Protein AF-A0A3B3WTM2-F1 (afdb_monomer)

Sequence (312 aa):
MCEKLRKVNSWLGAVFGDQPVPPFEVNTRTVDILYQMAQSSEARCSDTALLIEDYKQKTSEYQADAAHFEDVLLQGVGLSGASLSKPTADYLSALVDNAMVLGVKDTSLTSFMPAINNLTGDLLEVEKSNRKLERELRALQKRLGSTLVLRGNLQEDIDKTTKSQAVESAKAEERLLNMDFVTAKAQELSIRQQRSEAQLVSRNMDKSITHQAIVQLSEEVGALQNEIIPLKKKLEPYMDLSPVRSFSSFSDFITFPTKGAITFPVSSFEKKKKNLLILKCAFFHSKPSEPISCTSEDRRSKKRTSVSRFQT

Secondary structure (DSSP, 8-state):
-HHHHHHHHHHHHHHHTTSPPPP----HHHHHHHHHHHHHHHHHHHHHHHHHHHHHHHHHHHHHHHHHHHHHHHHHH---GGGS-HHHHHHHHHHHHHHHHHT-SSS-HHHHHHHHHHHHHHHHHHHHHHHHHHHHHHHHHHHHHHHHHHHHHHHHHHHHHHHHHHHHHHHHHHHHHHHHHHHHHHHHHHHHHHHHHHHHHHTT--GGGSHHHHHHHHHHHHHHHHHHHHHHHHHGGGTTSPPPP-------------------------------------------------------------------

InterPro domains:
  IPR026243 HAUS augmin-like complex subunit 1 [PF25762] (7-243)
  IPR026243 HAUS augmin-like complex subunit 1 [PR02087] (11-26)
  IPR026243 HAUS augmin-like complex subunit 1 [PR02087] (26-41)
  IPR026243 HAUS augmin-like complex subunit 1 [PR02087] (47-69)
  IPR026243 HAUS augmin-like complex subunit 1 [PR02087] (92-112)
  IPR026243 HAUS augmin-like complex subunit 1 [PR02087] (171-188)
  IPR026243 HAUS augmin-like complex subunit 1 [PTHR31570] (2-243)

Foldseek 3Di:
DVVLQVLLVVLQCVVQPPHDRDDDDPDPVVSVVSSVVSVVVVVVVVVVVVVVVVVVVVVVVVVVVVVVVQVCCCVPVVDDLVPDDPVVNVVVVVLVVVCVVLVFPDSDPVRVVVSVVVVVVVVVVVVVVVVVVVVVVVVVVVVVVVVVVVVVVVVVVVVVVVVVVVVVVVVVVVVVVVVVVVVVVVVVVVVVVVVVVVVCVVVVPDPCPDPVNVVVVVVVVVVVVVVVVVVVVVCVVVVPDDDDDDDDDDDDDDDDDDDDDDDDDDDDDDDDDDDDDDDDDDDDDDDDDDDDDDDDDDDDDDDDDDDDDDDD

Structure (mmCIF, N/CA/C/O backbone):
data_AF-A0A3B3WTM2-F1
#
_entry.id   AF-A0A3B3WTM2-F1
#
loop_
_atom_site.group_PDB
_atom_site.id
_atom_site.type_symbol
_atom_site.label_atom_id
_atom_site.label_alt_id
_atom_site.label_comp_id
_atom_site.label_asym_id
_atom_site.label_entity_id
_atom_site.label_seq_id
_atom_site.pdbx_PDB_ins_code
_atom_site.Cartn_x
_atom_site.Cartn_y
_atom_site.Cartn_z
_atom_site.occupancy
_atom_site.B_iso_or_equiv
_atom_site.auth_seq_id
_atom_site.auth_comp_id
_atom_site.auth_asym_id
_atom_site.auth_atom_id
_atom_site.pdbx_PDB_model_num
ATOM 1 N N . MET A 1 1 ? -24.238 12.616 -47.383 1.00 60.84 1 MET A N 1
ATOM 2 C CA . MET A 1 1 ? -24.514 11.408 -46.568 1.00 60.84 1 MET A CA 1
ATOM 3 C C . MET A 1 1 ? -23.827 10.168 -47.139 1.00 60.84 1 MET A C 1
ATOM 5 O O . MET A 1 1 ? -23.078 9.532 -46.411 1.00 60.84 1 MET A O 1
ATOM 9 N N . CYS A 1 2 ? -23.989 9.876 -48.437 1.00 73.44 2 CYS A N 1
ATOM 10 C CA . CYS A 1 2 ? -23.410 8.691 -49.092 1.00 73.44 2 CYS A CA 1
ATOM 11 C C . CYS A 1 2 ? -21.882 8.569 -48.958 1.00 73.44 2 CYS A C 1
ATOM 13 O O . CYS A 1 2 ? -21.368 7.476 -48.755 1.00 73.44 2 CYS A O 1
ATOM 15 N N . GLU A 1 3 ? -21.149 9.682 -49.027 1.00 83.56 3 GLU A N 1
ATOM 16 C CA . GLU A 1 3 ? -19.686 9.664 -48.935 1.00 83.56 3 GLU A CA 1
ATOM 17 C C . GLU A 1 3 ? -19.159 9.340 -47.533 1.00 83.56 3 GLU A C 1
ATOM 19 O O . GLU A 1 3 ? -18.262 8.507 -47.393 1.00 83.56 3 GLU A O 1
ATOM 24 N N . LYS A 1 4 ? -19.764 9.931 -46.494 1.00 88.38 4 LYS A N 1
ATOM 25 C CA . LYS A 1 4 ? -19.419 9.628 -45.099 1.00 88.38 4 LYS A CA 1
ATOM 26 C C . LYS A 1 4 ? -19.699 8.163 -44.773 1.00 88.38 4 LYS A C 1
ATOM 28 O O . LYS A 1 4 ? -18.839 7.491 -44.220 1.00 88.38 4 LYS A O 1
ATOM 33 N N . LEU A 1 5 ? -20.863 7.656 -45.185 1.00 88.31 5 LEU A N 1
ATOM 34 C CA . LEU A 1 5 ? -21.250 6.261 -44.970 1.00 88.31 5 LEU A CA 1
ATOM 35 C C . LEU A 1 5 ? -20.306 5.278 -45.683 1.00 88.31 5 LEU A C 1
ATOM 37 O O . LEU A 1 5 ? -19.922 4.269 -45.103 1.00 88.31 5 LEU A O 1
ATOM 41 N N . ARG A 1 6 ? -19.866 5.596 -46.908 1.00 90.31 6 ARG A N 1
ATOM 42 C CA . ARG A 1 6 ? -18.876 4.792 -47.643 1.00 90.31 6 ARG A CA 1
ATOM 43 C C . ARG A 1 6 ? -17.540 4.714 -46.899 1.00 90.31 6 ARG A C 1
ATOM 45 O O . ARG A 1 6 ? -16.990 3.626 -46.755 1.00 90.31 6 ARG A O 1
ATOM 52 N N . LYS A 1 7 ? -17.036 5.856 -46.412 1.00 90.75 7 LYS A N 1
ATOM 53 C CA . LYS A 1 7 ? -15.786 5.917 -45.638 1.00 90.75 7 LYS A CA 1
ATOM 54 C C . LYS A 1 7 ? -15.909 5.153 -44.315 1.00 90.75 7 LYS A C 1
ATOM 56 O O . LYS A 1 7 ? -15.001 4.407 -43.972 1.00 90.75 7 LYS A O 1
ATOM 61 N N . VAL A 1 8 ? -17.052 5.260 -43.632 1.00 92.56 8 VAL A N 1
ATOM 62 C CA . VAL A 1 8 ? -17.357 4.485 -42.417 1.00 92.56 8 VAL A CA 1
ATOM 63 C C . VAL A 1 8 ? -17.367 2.983 -42.694 1.00 92.56 8 VAL A C 1
ATOM 65 O O . VAL A 1 8 ? -16.692 2.252 -41.985 1.00 92.56 8 VAL A O 1
ATOM 68 N N . ASN A 1 9 ? -18.054 2.512 -43.737 1.00 90.25 9 ASN A N 1
ATOM 69 C CA . ASN A 1 9 ? -18.109 1.080 -44.053 1.00 90.25 9 ASN A CA 1
ATOM 70 C C . ASN A 1 9 ? -16.736 0.510 -44.436 1.00 90.25 9 ASN A C 1
ATOM 72 O O . ASN A 1 9 ? -16.399 -0.594 -44.019 1.00 90.25 9 ASN A O 1
ATOM 76 N N . SER A 1 10 ? -15.926 1.271 -45.180 1.00 91.44 10 SER A N 1
ATOM 77 C CA . SER A 1 10 ? -14.548 0.876 -45.498 1.00 91.44 10 SER A CA 1
ATOM 78 C C . SER A 1 10 ? -13.669 0.811 -44.248 1.00 91.44 10 SER A C 1
ATOM 80 O O . SER A 1 10 ? -12.891 -0.127 -44.102 1.00 91.44 10 SER A O 1
ATOM 82 N N . TRP A 1 11 ? -13.788 1.792 -43.348 1.00 93.56 11 TRP A N 1
ATOM 83 C CA . TRP A 1 11 ? -13.051 1.809 -42.085 1.00 93.56 11 TRP A CA 1
ATOM 84 C C . TRP A 1 11 ? -13.483 0.666 -41.162 1.00 93.56 11 TRP A C 1
ATOM 86 O O . TRP A 1 11 ? -12.627 -0.034 -40.638 1.00 93.56 11 TRP A O 1
ATOM 96 N N . LEU A 1 12 ? -14.788 0.412 -41.021 1.00 92.19 12 LEU A N 1
ATOM 97 C CA . LEU A 1 12 ? -15.301 -0.724 -40.253 1.00 92.19 12 LEU A CA 1
ATOM 98 C C . LEU A 1 12 ? -14.791 -2.050 -40.835 1.00 92.19 12 LEU A C 1
ATOM 100 O O . LEU 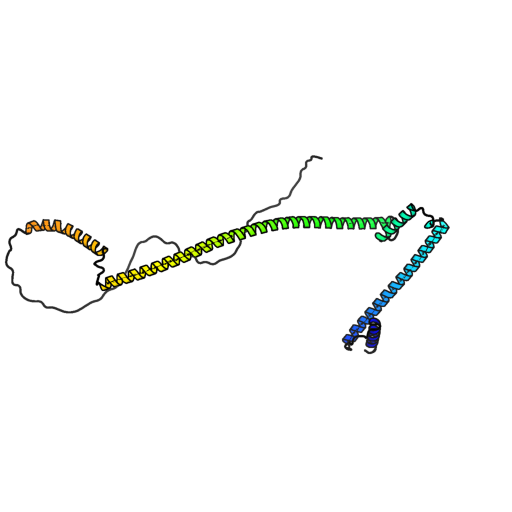A 1 12 ? -14.304 -2.882 -40.082 1.00 92.19 12 LEU A O 1
ATOM 104 N N . GLY A 1 13 ? -14.804 -2.221 -42.160 1.00 91.50 13 GLY A N 1
ATOM 105 C CA . GLY A 1 13 ? -14.213 -3.400 -42.802 1.00 91.50 13 GLY A CA 1
ATOM 106 C C . GLY A 1 13 ? -12.728 -3.580 -42.467 1.00 91.50 13 GLY A C 1
ATOM 107 O O . GLY A 1 13 ? -12.307 -4.676 -42.122 1.00 91.50 13 GLY A O 1
ATOM 108 N N . ALA A 1 14 ? -11.942 -2.499 -42.480 1.00 90.00 14 ALA A N 1
ATOM 109 C CA . ALA A 1 14 ? -10.530 -2.551 -42.099 1.00 90.00 14 ALA A CA 1
ATOM 110 C C . ALA A 1 14 ? -10.315 -2.857 -40.602 1.00 90.00 14 ALA A C 1
ATOM 112 O O . ALA A 1 14 ? -9.376 -3.568 -40.257 1.00 90.00 14 ALA A O 1
ATOM 113 N N . VAL A 1 15 ? -11.175 -2.342 -39.715 1.00 89.69 15 VAL A N 1
ATOM 114 C CA . VAL A 1 15 ? -11.094 -2.567 -38.259 1.00 89.69 15 VAL A CA 1
ATOM 115 C C . VAL A 1 15 ? -11.482 -3.996 -37.879 1.00 89.69 15 VAL A C 1
ATOM 117 O O . VAL A 1 15 ? -10.851 -4.582 -37.003 1.00 89.69 15 VAL A O 1
ATOM 120 N N . PHE A 1 16 ? -12.512 -4.556 -38.518 1.00 90.00 16 PHE A N 1
ATOM 121 C CA . PHE A 1 16 ? -12.990 -5.914 -38.238 1.00 90.00 16 PHE A CA 1
ATOM 122 C C . PHE A 1 16 ? -12.244 -6.997 -39.037 1.00 90.00 16 PHE A C 1
ATOM 124 O O . PHE A 1 16 ? -12.296 -8.168 -38.658 1.00 90.00 16 PHE A O 1
ATOM 131 N N . GLY A 1 17 ? -11.510 -6.625 -40.092 1.00 87.50 17 GLY A N 1
ATOM 132 C CA . GLY A 1 17 ? -10.723 -7.551 -40.905 1.00 87.50 17 GLY A CA 1
ATOM 133 C C . GLY A 1 17 ? -11.601 -8.647 -41.510 1.00 87.50 17 GLY A C 1
ATOM 134 O O . GLY A 1 17 ? -12.529 -8.358 -42.263 1.00 87.50 17 GLY A O 1
ATOM 135 N N . ASP A 1 18 ? -11.329 -9.900 -41.142 1.00 89.50 18 ASP A N 1
ATOM 136 C CA . ASP A 1 18 ? -12.083 -11.072 -41.609 1.00 89.50 18 ASP A CA 1
ATOM 137 C C . ASP A 1 18 ? -13.404 -11.304 -40.849 1.00 89.50 18 ASP A C 1
ATOM 139 O O . ASP A 1 18 ? -14.193 -12.178 -41.216 1.00 89.50 18 ASP A O 1
ATOM 143 N N . GLN A 1 19 ? -13.666 -10.555 -39.771 1.00 90.38 19 GLN A N 1
ATOM 144 C CA . GLN A 1 19 ? -14.906 -10.679 -39.006 1.00 90.38 19 GLN A CA 1
ATOM 145 C C . GLN A 1 19 ? -16.040 -9.861 -39.639 1.00 90.38 19 GLN A C 1
ATOM 147 O O . GLN A 1 19 ? -15.820 -8.744 -40.114 1.00 90.38 19 GLN A O 1
ATOM 152 N N . PRO A 1 20 ? -17.288 -10.366 -39.613 1.00 88.56 20 PRO A N 1
ATOM 153 C CA . PRO A 1 20 ? -18.423 -9.600 -40.104 1.00 88.56 20 PRO A CA 1
ATOM 154 C C . PRO A 1 20 ? -18.665 -8.370 -39.220 1.00 88.56 20 PRO A C 1
ATOM 156 O O . PRO A 1 20 ? -18.739 -8.471 -37.995 1.00 88.56 20 PRO A O 1
ATOM 159 N N . VAL A 1 21 ? -18.841 -7.207 -39.854 1.00 88.88 21 VAL A N 1
ATOM 160 C CA . VAL A 1 21 ? -19.177 -5.954 -39.163 1.00 88.88 21 VAL A CA 1
ATOM 161 C C . VAL A 1 21 ? -20.549 -6.098 -38.485 1.00 88.88 21 VAL A C 1
ATOM 163 O O . VAL A 1 21 ? -21.526 -6.418 -39.171 1.00 88.88 21 VAL A O 1
ATOM 166 N N . PRO A 1 22 ? -20.666 -5.849 -37.166 1.00 89.81 22 PRO A N 1
ATOM 167 C CA . PRO A 1 22 ? -21.946 -5.914 -36.470 1.00 89.81 22 PRO A CA 1
ATOM 168 C C . PRO A 1 22 ? -22.986 -4.957 -37.074 1.00 89.81 22 PRO A C 1
ATOM 170 O O . PRO A 1 22 ? -22.637 -3.836 -37.460 1.00 89.81 22 PRO A O 1
ATOM 173 N N . PRO A 1 23 ? -24.272 -5.352 -37.133 1.00 86.69 23 PRO A N 1
ATOM 174 C CA . PRO A 1 23 ? -25.318 -4.477 -37.641 1.00 86.69 23 PRO A CA 1
ATOM 175 C C . PRO A 1 23 ? -25.460 -3.244 -36.741 1.00 86.69 23 PRO A C 1
ATOM 177 O O . PRO A 1 23 ? -25.507 -3.357 -35.516 1.00 86.69 23 PRO A O 1
ATOM 180 N N . PHE A 1 24 ? -25.554 -2.064 -37.350 1.00 88.06 24 PHE A N 1
ATOM 181 C CA . PHE A 1 24 ? -25.730 -0.795 -36.647 1.00 88.06 24 PHE A CA 1
ATOM 182 C C . PHE A 1 24 ? -26.828 0.047 -37.300 1.00 88.06 24 PHE A C 1
ATOM 184 O O . PHE A 1 24 ? -27.136 -0.097 -38.484 1.00 88.06 24 PHE A O 1
ATOM 191 N N . GLU A 1 25 ? -27.428 0.946 -36.522 1.00 90.81 25 GLU A N 1
ATOM 192 C CA . GLU A 1 25 ? -28.468 1.848 -37.013 1.00 90.81 25 GLU A CA 1
ATOM 193 C C . GLU A 1 25 ? -27.864 2.940 -37.911 1.00 90.81 25 GLU A C 1
ATOM 195 O O . GLU A 1 25 ? -27.085 3.785 -37.459 1.00 90.81 25 GLU A O 1
ATOM 200 N N . VAL A 1 26 ? -28.251 2.960 -39.190 1.00 88.06 26 VAL A N 1
ATOM 201 C CA . VAL A 1 26 ? -27.790 3.959 -40.166 1.00 88.06 26 VAL A CA 1
ATOM 202 C C . VAL A 1 26 ? -28.628 5.236 -40.048 1.00 88.06 26 VAL A C 1
ATOM 204 O O . VAL A 1 26 ? -29.503 5.519 -40.863 1.00 88.06 26 VAL A O 1
ATOM 207 N N . ASN A 1 27 ? -28.346 6.017 -39.008 1.00 91.94 27 ASN A N 1
ATOM 208 C CA . ASN A 1 27 ? -28.930 7.338 -38.766 1.00 91.94 27 ASN A CA 1
ATOM 209 C C . ASN A 1 27 ? -27.867 8.435 -38.973 1.00 91.94 27 ASN A C 1
ATOM 211 O O . ASN A 1 27 ? -26.679 8.188 -38.767 1.00 91.94 27 ASN A O 1
ATOM 215 N N . THR A 1 28 ? -28.264 9.656 -39.347 1.00 90.00 28 THR A N 1
ATOM 216 C CA . THR A 1 28 ? -27.369 10.811 -39.561 1.00 90.00 28 THR A CA 1
ATOM 217 C C . THR A 1 28 ? -26.398 11.001 -38.397 1.00 90.00 28 THR A C 1
ATOM 219 O O . THR A 1 28 ? -25.193 11.107 -38.608 1.00 90.00 28 THR A O 1
ATOM 222 N N . ARG A 1 29 ? -26.912 10.947 -37.160 1.00 91.25 29 ARG A N 1
ATOM 223 C CA . ARG A 1 29 ? -26.104 11.075 -35.940 1.00 91.25 29 ARG A CA 1
ATOM 224 C C . ARG A 1 29 ? -25.076 9.947 -35.811 1.00 91.25 29 ARG A C 1
ATOM 226 O O . ARG A 1 29 ? -23.918 10.217 -35.510 1.00 91.25 29 ARG A O 1
ATOM 233 N N . THR A 1 30 ? -25.486 8.702 -36.045 1.00 91.19 30 THR A N 1
ATOM 234 C CA . THR A 1 30 ? -24.614 7.522 -35.931 1.00 91.19 30 THR A CA 1
ATOM 235 C C . THR A 1 30 ? -23.510 7.545 -36.984 1.00 91.19 30 THR A C 1
ATOM 237 O O . THR A 1 30 ? -22.344 7.338 -36.661 1.00 91.19 30 THR A O 1
ATOM 240 N N . VAL A 1 31 ? -23.855 7.867 -38.234 1.00 92.81 31 VAL A N 1
ATOM 241 C CA . VAL A 1 31 ? -22.891 7.960 -39.339 1.00 92.81 31 VAL A CA 1
ATOM 242 C C . VAL A 1 31 ? -21.895 9.093 -39.108 1.00 92.81 31 VAL A C 1
ATOM 244 O O . VAL A 1 31 ? -20.713 8.906 -39.373 1.00 92.81 31 VAL A O 1
ATOM 247 N N . ASP A 1 32 ? -22.329 10.243 -38.585 1.00 93.50 32 ASP A N 1
ATOM 248 C CA . ASP A 1 32 ? -21.419 11.348 -38.275 1.00 93.50 32 ASP A CA 1
ATOM 249 C C . ASP A 1 32 ? -20.444 10.997 -37.140 1.00 93.50 32 ASP A C 1
ATOM 251 O O . ASP A 1 32 ? -19.254 11.284 -37.265 1.00 93.50 32 ASP A O 1
ATOM 255 N N . ILE A 1 33 ? -20.906 10.323 -36.080 1.00 93.25 33 ILE A N 1
ATOM 256 C CA . ILE A 1 33 ? -20.037 9.857 -34.984 1.00 93.25 33 ILE A CA 1
ATOM 257 C C . ILE A 1 33 ? -19.010 8.845 -35.505 1.00 93.25 33 ILE A C 1
ATOM 259 O O . ILE A 1 33 ? -17.811 9.024 -35.295 1.00 93.25 33 ILE A O 1
ATOM 263 N N . LEU A 1 34 ? -19.456 7.817 -36.233 1.00 93.19 34 LEU A N 1
ATOM 264 C CA . LEU A 1 34 ? -18.562 6.803 -36.798 1.00 93.19 34 LEU A CA 1
ATOM 265 C C . LEU A 1 34 ? -17.581 7.403 -37.808 1.00 93.19 34 LEU A C 1
ATOM 267 O O . LEU A 1 34 ? -16.432 6.982 -37.878 1.00 93.19 34 LEU A O 1
ATOM 271 N N . TYR A 1 35 ? -18.000 8.412 -38.569 1.00 93.81 35 TYR A N 1
ATOM 272 C CA . TYR A 1 35 ? -17.132 9.112 -39.508 1.00 93.81 35 TYR A CA 1
ATOM 273 C C . TYR A 1 35 ? -16.030 9.902 -38.791 1.00 93.81 35 TYR A C 1
ATOM 275 O O . TYR A 1 35 ? -14.876 9.850 -39.211 1.00 93.81 35 TYR A O 1
ATOM 283 N N . GLN A 1 36 ? -16.352 10.582 -37.685 1.00 94.50 36 GLN A N 1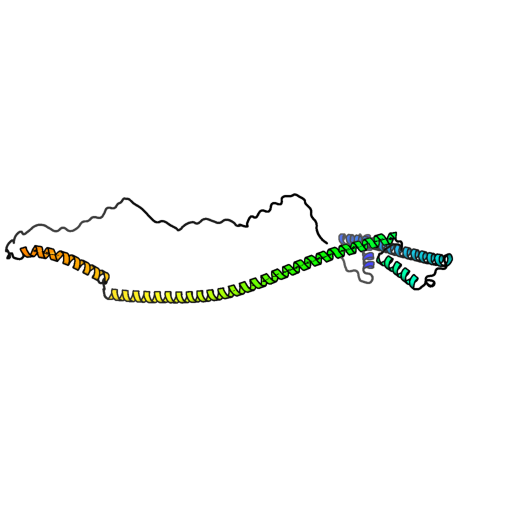
ATOM 284 C CA . GLN A 1 36 ? -15.345 11.242 -36.844 1.00 94.50 36 GLN A CA 1
ATOM 285 C C . GLN A 1 36 ? -14.380 10.231 -36.212 1.00 94.50 36 GLN A C 1
ATOM 287 O O . GLN A 1 36 ? -13.173 10.472 -36.172 1.00 94.50 36 GLN A O 1
ATOM 292 N N . MET A 1 37 ? -14.886 9.075 -35.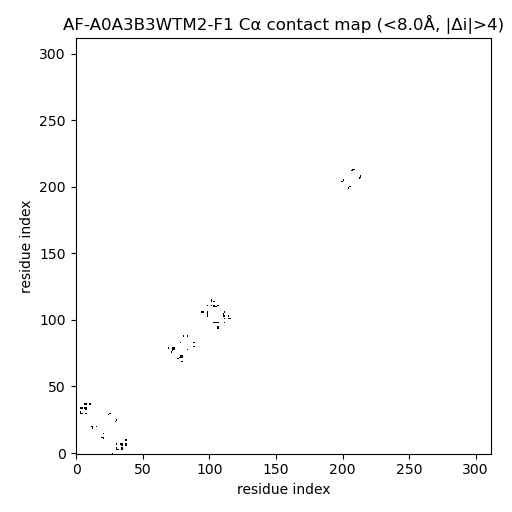772 1.00 92.94 37 MET A N 1
ATOM 293 C CA . MET A 1 37 ? -14.046 7.987 -35.264 1.00 92.94 37 MET A CA 1
ATOM 294 C C . MET A 1 37 ? -13.122 7.429 -36.349 1.00 92.94 37 MET A C 1
ATOM 296 O O . MET A 1 37 ? -11.937 7.247 -36.087 1.00 92.94 37 MET A O 1
ATOM 300 N N . ALA A 1 38 ? -13.628 7.233 -37.569 1.00 93.75 38 ALA A N 1
ATOM 301 C CA . ALA A 1 38 ? -12.839 6.783 -38.709 1.00 93.75 38 ALA A CA 1
ATOM 302 C C . ALA A 1 38 ? -11.712 7.767 -39.047 1.00 93.75 38 ALA A C 1
ATOM 304 O O . ALA A 1 38 ? -10.564 7.355 -39.174 1.00 93.75 38 ALA A O 1
ATOM 305 N N . GLN A 1 39 ? -12.012 9.069 -39.119 1.00 93.25 39 GLN A N 1
ATOM 306 C CA . GLN A 1 39 ? -10.996 10.104 -39.344 1.00 93.25 39 GLN A CA 1
ATOM 307 C C . GLN A 1 39 ? -9.949 10.145 -38.227 1.00 93.25 39 GLN A C 1
ATOM 309 O O . GLN A 1 39 ? -8.754 10.193 -38.500 1.00 93.25 39 GLN A O 1
ATOM 314 N N . SER A 1 40 ? -10.394 10.090 -36.970 1.00 92.38 40 SER A N 1
ATOM 315 C CA . SER A 1 40 ? -9.497 10.099 -35.810 1.00 92.38 40 SER A CA 1
ATOM 316 C C . SER A 1 40 ? -8.611 8.851 -35.774 1.00 92.38 40 SER A C 1
ATOM 318 O O . SER A 1 40 ? -7.438 8.929 -35.423 1.00 92.38 40 SER A O 1
ATOM 320 N N . SER A 1 41 ? -9.164 7.694 -36.143 1.00 92.81 41 SER A N 1
ATOM 321 C CA . SER A 1 41 ? -8.433 6.432 -36.249 1.00 92.81 41 SER A CA 1
ATOM 322 C C . SER A 1 41 ? -7.394 6.491 -37.361 1.00 92.81 41 SER A C 1
ATOM 324 O O . SER A 1 41 ? -6.250 6.130 -37.127 1.00 92.81 41 SER A O 1
ATOM 326 N N . GLU A 1 42 ? -7.774 6.954 -38.550 1.00 92.12 42 GLU A N 1
ATOM 327 C CA . GLU A 1 42 ? -6.883 7.073 -39.706 1.00 92.12 42 GLU A CA 1
ATOM 328 C C . GLU A 1 42 ? -5.716 8.024 -39.419 1.00 92.12 42 GLU A C 1
ATOM 330 O O . GLU A 1 42 ? -4.568 7.653 -39.646 1.00 92.12 42 GLU A O 1
ATOM 335 N N . ALA A 1 43 ? -5.993 9.196 -38.835 1.00 92.88 43 ALA A N 1
ATOM 336 C CA . ALA A 1 43 ? -4.960 10.144 -38.422 1.00 92.88 43 ALA A CA 1
ATOM 337 C C . ALA A 1 43 ? -3.983 9.511 -37.417 1.00 92.88 43 ALA A C 1
ATOM 339 O O . ALA A 1 43 ? -2.778 9.503 -37.646 1.00 92.88 43 ALA A O 1
ATOM 340 N N . ARG A 1 44 ? -4.498 8.868 -36.359 1.00 91.62 44 ARG A N 1
ATOM 341 C CA . ARG A 1 44 ? -3.661 8.176 -35.363 1.00 91.62 44 ARG A CA 1
ATOM 342 C C . ARG A 1 44 ? -2.833 7.041 -35.964 1.00 91.62 44 ARG A C 1
ATOM 344 O O . ARG A 1 44 ? -1.682 6.851 -35.574 1.00 91.62 44 ARG A O 1
ATOM 351 N N . CYS A 1 45 ? -3.415 6.262 -36.874 1.00 91.44 45 CYS A N 1
ATOM 352 C CA . CYS A 1 45 ? -2.716 5.180 -37.561 1.00 91.44 45 CYS A CA 1
ATOM 353 C C . CYS A 1 45 ? -1.608 5.727 -38.467 1.00 91.44 45 CYS A C 1
ATOM 355 O O . CYS A 1 45 ? -0.513 5.172 -38.463 1.00 91.44 45 CYS A O 1
ATOM 357 N N . SER A 1 46 ? -1.864 6.826 -39.180 1.00 93.69 46 SER A N 1
ATOM 358 C CA . SER A 1 46 ? -0.861 7.522 -39.990 1.00 93.69 46 SER A CA 1
ATOM 359 C C . SER A 1 46 ? 0.292 8.047 -39.132 1.00 93.69 46 SER A C 1
ATOM 361 O O . SER A 1 46 ? 1.447 7.782 -39.449 1.00 93.69 46 SER A O 1
ATOM 363 N N . ASP A 1 47 ? 0.000 8.721 -38.016 1.00 94.62 47 ASP A N 1
ATOM 364 C CA . ASP A 1 47 ? 1.026 9.240 -37.099 1.00 94.62 47 ASP A CA 1
ATOM 365 C C . ASP A 1 47 ? 1.883 8.109 -36.515 1.00 94.62 47 ASP A C 1
ATOM 367 O O . ASP A 1 47 ? 3.108 8.206 -36.449 1.00 94.62 47 ASP A O 1
ATOM 371 N N . THR A 1 48 ? 1.245 6.996 -36.139 1.00 94.38 48 THR A N 1
ATOM 372 C CA . THR A 1 48 ? 1.950 5.806 -35.642 1.00 94.38 48 THR A CA 1
ATOM 373 C C . THR A 1 48 ? 2.834 5.194 -36.730 1.00 94.38 48 THR A C 1
ATOM 375 O O . THR A 1 48 ? 3.964 4.804 -36.449 1.00 94.38 48 THR A O 1
ATOM 378 N N . ALA A 1 49 ? 2.351 5.123 -37.974 1.00 95.38 49 ALA A N 1
ATOM 379 C CA . ALA A 1 49 ? 3.123 4.608 -39.101 1.00 95.38 49 ALA A CA 1
ATOM 380 C C . ALA A 1 49 ? 4.345 5.487 -39.411 1.00 95.38 49 ALA A C 1
ATOM 382 O O . ALA A 1 49 ? 5.434 4.955 -39.611 1.00 95.38 49 ALA A O 1
ATOM 383 N N . LEU A 1 50 ? 4.187 6.815 -39.382 1.00 96.50 50 LEU A N 1
ATOM 384 C CA . LEU A 1 50 ? 5.295 7.759 -39.542 1.00 96.50 50 LEU A CA 1
ATOM 385 C C . LEU A 1 50 ? 6.332 7.608 -38.428 1.00 96.50 50 LEU A C 1
ATOM 387 O O . LEU A 1 50 ? 7.523 7.568 -38.714 1.00 96.50 50 LEU A O 1
ATOM 391 N N . LEU A 1 51 ? 5.892 7.462 -37.176 1.00 96.69 51 LEU A N 1
ATOM 392 C CA . LEU A 1 51 ? 6.792 7.234 -36.047 1.00 96.69 51 LEU A CA 1
ATOM 393 C C . LEU A 1 51 ? 7.576 5.921 -36.197 1.00 96.69 51 LEU A C 1
ATOM 395 O O . LEU A 1 51 ? 8.770 5.877 -35.917 1.00 96.69 51 LEU A O 1
ATOM 399 N N . ILE A 1 52 ? 6.923 4.849 -36.657 1.00 96.56 52 ILE A N 1
ATOM 400 C CA . ILE A 1 52 ? 7.592 3.570 -36.936 1.00 96.56 52 ILE A CA 1
ATOM 401 C C . ILE A 1 52 ? 8.662 3.746 -38.016 1.00 96.56 52 ILE A C 1
ATOM 403 O O . ILE A 1 52 ? 9.756 3.201 -37.874 1.00 96.56 52 ILE A O 1
ATOM 407 N N . GLU A 1 53 ? 8.355 4.480 -39.085 1.00 97.31 53 GLU A N 1
ATOM 408 C CA . GLU A 1 53 ? 9.307 4.703 -40.171 1.00 97.31 53 GLU A CA 1
ATOM 409 C C . GLU A 1 53 ? 10.493 5.569 -39.727 1.00 97.31 53 GLU A C 1
ATOM 411 O O . GLU A 1 53 ? 11.635 5.214 -40.011 1.00 97.31 53 GLU A O 1
ATOM 416 N N . ASP A 1 54 ? 10.250 6.611 -38.928 1.00 97.50 54 ASP A N 1
ATOM 417 C CA . ASP A 1 54 ? 11.302 7.418 -38.297 1.00 97.50 54 ASP A CA 1
ATOM 418 C C . ASP A 1 54 ? 12.237 6.555 -37.432 1.00 97.50 54 ASP A C 1
ATOM 420 O O . ASP A 1 54 ? 13.459 6.594 -37.582 1.00 97.50 54 ASP A O 1
ATOM 424 N N . TYR A 1 55 ? 11.684 5.680 -36.583 1.00 95.75 55 TYR A N 1
ATOM 425 C CA . TYR A 1 55 ? 12.496 4.772 -35.768 1.00 95.75 55 TYR A CA 1
ATOM 426 C C . TYR A 1 55 ? 13.299 3.770 -36.600 1.00 95.75 55 TYR A C 1
ATOM 428 O O . TYR A 1 55 ? 14.439 3.460 -36.242 1.00 95.75 55 TYR A O 1
ATOM 436 N N . LYS A 1 56 ? 12.736 3.250 -37.696 1.00 97.19 56 LYS A N 1
ATOM 437 C CA . LYS A 1 56 ? 13.470 2.368 -38.614 1.00 97.19 56 LYS A CA 1
ATOM 438 C C . LYS A 1 56 ? 14.621 3.106 -39.283 1.00 97.19 56 LYS A C 1
ATOM 440 O O . LYS A 1 56 ? 15.738 2.590 -39.272 1.00 97.19 56 LYS A O 1
ATOM 445 N N . GLN A 1 57 ? 14.366 4.307 -39.803 1.00 97.44 57 GLN A N 1
ATOM 446 C CA . GLN A 1 57 ? 15.394 5.145 -40.410 1.00 97.44 57 GLN A CA 1
ATOM 447 C C . GLN A 1 57 ? 16.511 5.423 -39.401 1.00 97.44 57 GLN A C 1
ATOM 449 O O . GLN A 1 57 ? 17.666 5.093 -39.659 1.00 97.44 57 GLN A O 1
ATOM 454 N N . LYS A 1 58 ? 16.167 5.902 -38.205 1.00 96.38 58 LYS A N 1
ATOM 455 C CA . LYS A 1 58 ? 17.126 6.193 -37.135 1.00 96.38 58 LYS A CA 1
ATOM 456 C C . LYS A 1 58 ? 17.936 4.968 -36.702 1.00 96.38 58 LYS A C 1
ATOM 458 O O . LYS A 1 58 ? 19.124 5.073 -36.417 1.00 96.38 58 LYS A O 1
ATOM 463 N N . THR A 1 59 ? 17.311 3.790 -36.676 1.00 95.62 59 THR A N 1
ATOM 464 C CA . THR A 1 59 ? 18.013 2.526 -36.400 1.00 95.62 59 THR A CA 1
ATOM 465 C C . THR A 1 59 ? 19.035 2.221 -37.492 1.00 95.62 59 THR A C 1
ATOM 467 O O . THR A 1 59 ? 20.162 1.850 -37.174 1.00 95.62 59 THR A O 1
ATOM 470 N N . SER A 1 60 ? 18.669 2.405 -38.764 1.00 96.38 60 SER A N 1
ATOM 471 C CA . SER A 1 60 ? 19.589 2.195 -39.887 1.00 96.38 60 SER A CA 1
ATOM 472 C C . SER A 1 60 ? 20.750 3.194 -39.890 1.00 96.38 60 SER A C 1
ATOM 474 O O . SER A 1 60 ? 21.889 2.796 -40.119 1.00 96.38 60 SER A O 1
ATOM 476 N N . GLU A 1 61 ? 20.488 4.460 -39.550 1.00 96.38 61 GLU A N 1
ATOM 477 C CA . GLU A 1 61 ? 21.510 5.502 -39.411 1.00 96.38 61 GLU A CA 1
ATOM 478 C C . GLU A 1 61 ? 22.496 5.151 -38.293 1.00 96.38 61 GLU A C 1
ATOM 480 O O . GLU A 1 61 ? 23.700 5.117 -38.528 1.00 96.38 61 GLU A O 1
ATOM 485 N N . TYR A 1 62 ? 22.008 4.770 -37.108 1.00 93.94 62 TYR A N 1
ATOM 486 C CA . TYR A 1 62 ? 22.889 4.364 -36.009 1.00 93.94 62 TYR A CA 1
ATOM 487 C C . TYR A 1 62 ? 23.684 3.091 -36.294 1.00 93.94 62 TYR A C 1
ATOM 489 O O . TYR A 1 62 ? 24.816 2.969 -35.833 1.00 93.94 62 TYR A O 1
ATOM 497 N N . GLN A 1 63 ? 23.126 2.141 -37.046 1.00 94.62 63 GLN A N 1
ATOM 498 C CA . GLN A 1 63 ? 23.871 0.959 -37.483 1.00 94.62 63 GLN A CA 1
ATOM 499 C C . GLN A 1 63 ? 24.990 1.328 -38.463 1.00 94.62 63 GLN A C 1
ATOM 501 O O . GLN A 1 63 ? 26.097 0.804 -38.343 1.00 94.62 63 GLN A O 1
ATOM 506 N N . ALA A 1 64 ? 24.722 2.240 -39.402 1.00 95.12 64 ALA A N 1
ATOM 507 C CA . ALA A 1 64 ? 25.728 2.738 -40.335 1.00 95.12 64 ALA A CA 1
ATOM 508 C C . ALA A 1 64 ? 26.835 3.522 -39.612 1.00 95.12 64 ALA A C 1
ATOM 510 O O . ALA A 1 64 ? 28.014 3.279 -39.867 1.00 95.12 64 ALA A O 1
ATOM 511 N N . ASP A 1 65 ? 26.470 4.389 -38.664 1.00 93.81 65 ASP A N 1
ATOM 512 C CA . ASP A 1 65 ? 27.421 5.115 -37.818 1.00 93.81 65 ASP A CA 1
ATOM 513 C C . ASP A 1 65 ? 28.277 4.153 -36.983 1.00 93.81 65 ASP A C 1
ATOM 515 O O . ASP A 1 65 ? 29.495 4.307 -36.915 1.00 93.81 65 ASP A O 1
ATOM 519 N N . ALA A 1 66 ? 27.670 3.127 -36.377 1.00 90.12 66 ALA A N 1
ATOM 520 C CA . ALA A 1 66 ? 28.398 2.120 -35.606 1.00 90.12 66 ALA A CA 1
ATOM 521 C C . ALA A 1 66 ? 29.427 1.372 -36.468 1.00 90.12 66 ALA A C 1
ATOM 523 O O . ALA A 1 66 ? 30.582 1.245 -36.062 1.00 90.12 66 ALA A O 1
ATOM 524 N N . ALA A 1 67 ? 29.034 0.940 -37.671 1.00 92.25 67 ALA A N 1
ATOM 525 C CA . ALA A 1 67 ? 29.941 0.299 -38.621 1.00 92.25 67 ALA A CA 1
ATOM 526 C C . ALA A 1 67 ? 31.061 1.250 -39.078 1.00 92.25 67 ALA A C 1
ATOM 528 O O . ALA A 1 67 ? 32.217 0.843 -39.190 1.00 92.25 67 ALA A O 1
ATOM 529 N N . HIS A 1 68 ? 30.741 2.529 -39.297 1.00 93.00 68 HIS A N 1
ATOM 530 C CA . HIS A 1 68 ? 31.731 3.550 -39.628 1.00 93.00 68 HIS A CA 1
ATOM 531 C C . HIS A 1 68 ? 32.757 3.737 -38.503 1.00 93.00 68 HIS A C 1
ATOM 533 O O . HIS A 1 68 ? 33.959 3.750 -38.765 1.00 93.00 68 HIS A O 1
ATOM 539 N N . PHE A 1 69 ? 32.314 3.842 -37.247 1.00 89.00 69 PHE A N 1
ATOM 540 C CA . PHE A 1 69 ? 33.225 3.967 -36.109 1.00 89.00 69 PHE A CA 1
ATOM 541 C C . PHE A 1 69 ? 34.086 2.719 -35.907 1.00 89.00 69 PHE A C 1
ATOM 543 O O . PHE A 1 69 ? 35.266 2.854 -35.584 1.00 89.00 69 PHE A O 1
ATOM 550 N N . GLU A 1 70 ? 33.533 1.523 -36.115 1.00 88.50 70 GLU A N 1
ATOM 551 C CA . GLU A 1 70 ? 34.296 0.273 -36.059 1.00 88.50 70 GLU A CA 1
ATOM 552 C C . GLU A 1 70 ? 35.426 0.259 -37.099 1.00 88.50 70 GLU A C 1
ATOM 554 O O . GLU A 1 70 ? 36.576 -0.019 -36.752 1.00 88.50 70 GLU A O 1
ATOM 559 N N . ASP A 1 71 ? 35.129 0.642 -38.345 1.00 90.31 71 ASP A N 1
ATOM 560 C CA . ASP A 1 71 ? 36.125 0.738 -39.416 1.00 90.31 71 ASP A CA 1
ATOM 561 C C . ASP A 1 71 ? 37.206 1.785 -39.103 1.00 90.31 71 ASP A C 1
ATOM 563 O O . ASP A 1 71 ? 38.401 1.505 -39.206 1.00 90.31 71 ASP A O 1
ATOM 567 N N . VAL A 1 72 ? 36.813 2.970 -38.625 1.00 91.31 72 VAL A N 1
ATOM 568 C CA . VAL A 1 72 ? 37.754 4.037 -38.243 1.00 91.31 72 VAL A CA 1
ATOM 569 C C . VAL A 1 72 ? 38.675 3.601 -37.099 1.00 91.31 72 VAL A C 1
ATOM 571 O O . VAL A 1 72 ? 39.877 3.877 -37.140 1.00 91.31 72 VAL A O 1
ATOM 574 N N . LEU A 1 73 ? 38.153 2.913 -36.079 1.00 88.06 73 LEU A N 1
ATOM 575 C CA . LEU A 1 73 ? 38.959 2.407 -34.961 1.00 88.06 73 LEU A CA 1
ATOM 576 C C . LEU A 1 73 ? 39.946 1.328 -35.414 1.00 88.06 73 LEU A C 1
ATOM 578 O O . LEU A 1 73 ? 41.109 1.336 -34.987 1.00 88.06 73 LEU A O 1
ATOM 582 N N . LEU A 1 74 ? 39.501 0.439 -36.303 1.00 88.19 74 LEU A N 1
ATOM 583 C CA . LEU A 1 74 ? 40.328 -0.625 -36.852 1.00 88.19 74 LEU A CA 1
ATOM 584 C C . LEU A 1 74 ? 41.438 -0.067 -37.752 1.00 88.19 74 LEU A C 1
ATOM 586 O O . LEU A 1 74 ? 42.600 -0.424 -37.573 1.00 88.19 74 LEU A O 1
ATOM 590 N N . GLN A 1 75 ? 41.110 0.831 -38.683 1.00 88.19 75 GLN A N 1
ATOM 591 C CA . GLN A 1 75 ? 42.078 1.411 -39.619 1.00 88.19 75 GLN A CA 1
ATOM 592 C C . GLN A 1 75 ? 43.026 2.414 -38.950 1.00 88.19 75 GLN A C 1
ATOM 594 O O . GLN A 1 75 ? 44.211 2.456 -39.277 1.00 88.19 75 GLN A O 1
ATOM 599 N N . GLY A 1 76 ? 42.520 3.233 -38.023 1.00 83.56 76 GLY A N 1
ATOM 600 C CA . GLY A 1 76 ? 43.288 4.315 -37.406 1.00 83.56 76 GLY A CA 1
ATOM 601 C C . GLY A 1 76 ? 44.179 3.866 -36.249 1.00 83.56 76 GLY A C 1
ATOM 602 O O . GLY A 1 76 ? 45.315 4.324 -36.136 1.00 83.56 76 GLY A O 1
ATOM 603 N N . VAL A 1 77 ? 43.674 2.986 -35.379 1.00 82.00 77 VAL A N 1
ATOM 604 C CA . VAL A 1 77 ? 44.351 2.603 -34.121 1.00 82.00 77 VAL A CA 1
ATOM 605 C C . VAL A 1 77 ? 44.627 1.094 -34.050 1.00 82.00 77 VAL A C 1
ATOM 607 O O . VAL A 1 77 ? 45.297 0.633 -33.128 1.00 82.00 77 VAL A O 1
ATOM 610 N N . GLY A 1 78 ? 44.145 0.298 -35.012 1.00 82.88 78 GLY A N 1
ATOM 611 C CA . GLY A 1 78 ? 44.283 -1.163 -34.979 1.00 82.88 78 GLY A CA 1
ATOM 612 C C . GLY A 1 78 ? 43.465 -1.823 -33.865 1.00 82.88 78 GLY A C 1
ATOM 613 O O . GLY A 1 78 ? 43.746 -2.960 -33.480 1.00 82.88 78 GLY A O 1
ATOM 614 N N . LEU A 1 79 ? 42.482 -1.110 -33.306 1.00 81.00 79 LEU A N 1
ATOM 615 C CA . LEU A 1 79 ? 41.661 -1.600 -32.206 1.00 81.00 79 LEU A CA 1
ATOM 616 C C . LEU A 1 79 ? 40.449 -2.343 -32.765 1.00 81.00 79 LEU A C 1
ATOM 618 O O . LEU A 1 79 ? 39.629 -1.772 -33.474 1.00 81.00 79 LEU A O 1
ATOM 622 N N . SER A 1 80 ? 40.326 -3.616 -32.400 1.00 82.25 80 SER A N 1
ATOM 623 C CA . SER A 1 80 ? 39.135 -4.435 -32.626 1.00 82.25 80 SER A CA 1
ATOM 624 C C . SER A 1 80 ? 38.630 -4.951 -31.283 1.00 82.25 80 SER A C 1
ATOM 626 O O . SER A 1 80 ? 39.428 -5.174 -30.368 1.00 82.25 80 SER A O 1
ATOM 628 N N . GLY A 1 81 ? 37.323 -5.205 -31.169 1.00 73.75 81 GLY A N 1
ATOM 629 C CA . GLY A 1 81 ? 36.734 -5.826 -29.979 1.00 73.75 81 GLY A CA 1
ATOM 630 C C . GLY A 1 81 ? 37.399 -7.158 -29.600 1.00 73.75 81 GLY A C 1
ATOM 631 O O . GLY A 1 81 ? 37.522 -7.468 -28.419 1.00 73.75 81 GLY A O 1
ATOM 632 N N . ALA A 1 82 ? 37.915 -7.904 -30.585 1.00 78.44 82 ALA A N 1
ATOM 633 C CA . ALA A 1 82 ? 38.643 -9.158 -30.372 1.00 78.44 82 ALA A CA 1
ATOM 634 C C . ALA A 1 82 ? 40.108 -8.970 -29.927 1.00 78.44 82 ALA A C 1
ATOM 636 O O . ALA A 1 82 ? 40.715 -9.901 -29.401 1.00 78.44 82 ALA A O 1
ATOM 637 N N . SER A 1 83 ? 40.681 -7.780 -30.129 1.00 81.19 83 SER A N 1
ATOM 638 C CA . SER A 1 83 ? 42.066 -7.453 -29.758 1.00 81.19 83 SER A CA 1
ATOM 639 C C . SER A 1 83 ? 42.202 -7.018 -28.295 1.00 81.19 83 SER A C 1
ATOM 641 O O . SER A 1 83 ? 43.316 -6.846 -27.799 1.00 81.19 83 SER A O 1
ATOM 643 N N . LEU A 1 84 ? 41.081 -6.806 -27.600 1.00 83.56 84 LEU A N 1
ATOM 644 C CA . LEU A 1 84 ? 41.061 -6.376 -26.207 1.00 83.56 84 LEU A CA 1
ATOM 645 C C . LEU A 1 84 ? 41.382 -7.540 -25.267 1.00 83.56 84 LEU A C 1
ATOM 647 O O . LEU A 1 84 ? 40.911 -8.664 -25.435 1.00 83.56 84 LEU A O 1
ATOM 651 N N . SER A 1 85 ? 42.146 -7.250 -24.213 1.00 90.38 85 SER A N 1
ATOM 652 C CA . SER A 1 85 ? 42.299 -8.201 -23.114 1.00 90.38 85 SER A CA 1
ATOM 653 C C . SER A 1 85 ? 40.943 -8.437 -22.441 1.00 90.38 85 SER A C 1
ATOM 655 O O . SER A 1 85 ? 40.136 -7.510 -22.331 1.00 90.38 85 SER A O 1
ATOM 657 N N . LYS A 1 86 ? 40.702 -9.657 -21.948 1.00 90.81 86 LYS A N 1
ATOM 658 C CA . LYS A 1 86 ? 39.439 -10.009 -21.281 1.00 90.81 86 LYS A CA 1
ATOM 659 C C . LYS A 1 86 ? 39.033 -9.009 -20.177 1.00 90.81 86 LYS A C 1
ATOM 661 O O . LYS A 1 86 ? 37.909 -8.527 -20.242 1.00 90.81 86 LYS A O 1
ATOM 666 N N . PRO A 1 87 ? 39.921 -8.594 -19.247 1.00 93.25 87 PRO A N 1
ATOM 667 C CA . PRO A 1 87 ? 39.561 -7.590 -18.242 1.00 93.25 87 PRO A CA 1
ATOM 668 C C . PRO A 1 87 ? 39.121 -6.249 -18.840 1.00 93.25 87 PRO A C 1
ATOM 670 O O . PRO A 1 87 ? 38.202 -5.616 -18.335 1.00 93.25 87 PRO A O 1
ATOM 673 N N . THR A 1 88 ? 39.767 -5.798 -19.919 1.00 90.19 88 THR A N 1
ATOM 674 C CA . THR A 1 88 ? 39.404 -4.540 -20.588 1.00 90.19 88 THR A CA 1
ATOM 675 C C . THR A 1 88 ? 38.031 -4.636 -21.248 1.00 90.19 88 THR A C 1
ATOM 677 O O . THR A 1 88 ? 37.239 -3.703 -21.129 1.00 90.19 88 THR A O 1
ATOM 680 N N . ALA A 1 89 ? 37.739 -5.760 -21.906 1.00 89.75 89 ALA A N 1
ATOM 681 C CA . ALA A 1 89 ? 36.425 -6.020 -22.486 1.00 89.75 89 ALA A CA 1
ATOM 682 C C . ALA A 1 89 ? 35.331 -6.061 -21.404 1.00 89.75 89 ALA A C 1
ATOM 684 O O . ALA A 1 89 ? 34.293 -5.426 -21.572 1.00 89.75 89 ALA A O 1
ATOM 685 N N . ASP A 1 90 ? 35.598 -6.712 -20.266 1.00 92.69 90 ASP A N 1
ATOM 686 C CA . ASP A 1 90 ? 34.666 -6.785 -19.135 1.00 92.69 90 ASP A CA 1
ATOM 687 C C . ASP A 1 90 ? 34.366 -5.387 -18.553 1.00 92.69 90 ASP A C 1
ATOM 689 O O . ASP A 1 90 ? 33.205 -5.055 -18.311 1.00 92.69 90 ASP A O 1
ATOM 693 N N . TYR A 1 91 ? 35.380 -4.526 -18.376 1.00 93.44 91 TYR A N 1
ATOM 694 C CA . TYR A 1 91 ? 35.171 -3.150 -17.898 1.00 93.44 91 TYR A CA 1
ATOM 695 C C . TYR A 1 91 ? 34.366 -2.291 -18.876 1.00 93.44 91 TYR A C 1
ATOM 697 O O . TYR A 1 91 ? 33.516 -1.514 -18.443 1.00 93.44 91 TYR A O 1
ATOM 705 N N . LEU A 1 92 ? 34.623 -2.415 -20.182 1.00 90.94 92 LEU A N 1
ATOM 706 C CA . LEU A 1 92 ? 33.869 -1.685 -21.202 1.00 90.94 92 LEU A CA 1
ATOM 707 C C . LEU A 1 92 ? 32.422 -2.175 -21.284 1.00 90.94 92 LEU A C 1
ATOM 709 O O . LEU A 1 92 ? 31.521 -1.341 -21.326 1.00 90.94 92 LEU A O 1
ATOM 713 N N . SER A 1 93 ? 32.194 -3.492 -21.227 1.00 91.50 93 SER A N 1
ATOM 714 C CA . SER A 1 93 ? 30.845 -4.065 -21.147 1.00 91.50 93 SER A CA 1
ATOM 715 C C . SER A 1 93 ? 30.111 -3.517 -19.932 1.00 91.50 93 SER A C 1
ATOM 717 O O . SER A 1 93 ? 29.042 -2.941 -20.082 1.00 91.50 93 SER A O 1
ATOM 719 N N . ALA A 1 94 ? 30.722 -3.585 -18.745 1.00 95.31 94 ALA A N 1
ATOM 720 C CA . ALA A 1 94 ? 30.116 -3.058 -17.530 1.00 95.31 94 ALA A CA 1
ATOM 721 C C . ALA A 1 94 ? 29.808 -1.558 -17.651 1.00 95.31 94 ALA A C 1
ATOM 723 O O . ALA A 1 94 ? 28.748 -1.116 -17.218 1.00 95.31 94 ALA A O 1
ATOM 724 N N . LEU A 1 95 ? 30.698 -0.758 -18.244 1.00 93.62 95 LEU A N 1
ATOM 725 C CA . LEU A 1 95 ? 30.458 0.672 -18.442 1.00 93.62 95 LEU A CA 1
ATOM 726 C C . LEU A 1 95 ? 29.260 0.931 -19.366 1.00 93.62 95 LEU A C 1
ATOM 728 O O . LEU A 1 95 ? 28.425 1.779 -19.050 1.00 93.62 95 LEU A O 1
ATOM 732 N N . VAL A 1 96 ? 29.157 0.194 -20.474 1.00 92.62 96 VAL A N 1
ATOM 733 C CA . VAL A 1 96 ? 28.029 0.279 -21.414 1.00 92.62 96 VAL A CA 1
ATOM 734 C C . VAL A 1 96 ? 26.735 -0.200 -20.757 1.00 92.62 96 VAL A C 1
ATOM 736 O O . VAL A 1 96 ? 25.720 0.482 -20.854 1.00 92.62 96 VAL A O 1
ATOM 739 N N . ASP A 1 97 ? 26.771 -1.305 -20.016 1.00 95.00 97 ASP A N 1
ATOM 740 C CA . ASP A 1 97 ? 25.612 -1.834 -19.294 1.00 95.00 97 ASP A CA 1
ATOM 741 C C . ASP A 1 97 ? 25.101 -0.824 -18.258 1.00 95.00 97 ASP A C 1
ATOM 743 O O . ASP A 1 97 ? 23.904 -0.544 -18.190 1.00 95.00 97 ASP A O 1
ATOM 747 N N . ASN A 1 98 ? 26.004 -0.197 -17.495 1.00 94.44 98 ASN A N 1
ATOM 748 C CA . ASN A 1 98 ? 25.645 0.879 -16.569 1.00 94.44 98 ASN A CA 1
ATOM 749 C C . ASN A 1 98 ? 25.067 2.094 -17.307 1.00 94.44 98 ASN A C 1
ATOM 751 O O . ASN A 1 98 ? 24.115 2.702 -16.816 1.00 94.44 98 ASN A O 1
ATOM 755 N N . ALA A 1 99 ? 25.602 2.445 -18.480 1.00 95.19 99 ALA A N 1
ATOM 756 C CA . ALA A 1 99 ? 25.064 3.536 -19.284 1.00 95.19 99 ALA A CA 1
ATOM 757 C C . ALA A 1 99 ? 23.628 3.244 -19.757 1.00 95.19 99 ALA A C 1
ATOM 759 O O . ALA A 1 99 ? 22.755 4.107 -19.658 1.00 95.19 99 ALA A O 1
ATOM 760 N N . MET A 1 100 ? 23.370 2.009 -20.195 1.00 94.12 100 MET A N 1
ATOM 761 C CA . MET A 1 100 ? 22.049 1.544 -20.620 1.00 94.12 100 MET A CA 1
ATOM 762 C C . MET A 1 100 ? 21.048 1.516 -19.460 1.00 94.12 100 MET A C 1
ATOM 764 O O . MET A 1 100 ? 19.922 1.981 -19.619 1.00 94.12 100 MET A O 1
ATOM 768 N N . VAL A 1 101 ? 21.457 1.030 -18.280 1.00 95.62 101 VAL A N 1
ATOM 769 C CA . VAL A 1 101 ? 20.609 1.001 -17.072 1.00 95.62 101 VAL A CA 1
ATOM 770 C C . VAL A 1 101 ? 20.274 2.411 -16.586 1.00 95.62 101 VAL A C 1
ATOM 772 O O . VAL A 1 101 ? 19.133 2.676 -16.211 1.00 95.62 101 VAL A O 1
ATOM 775 N N . LEU A 1 102 ? 21.246 3.327 -16.605 1.00 94.56 102 LEU A N 1
ATOM 776 C CA . LEU A 1 102 ? 21.036 4.726 -16.225 1.00 94.56 102 LEU A CA 1
ATOM 777 C C . LEU A 1 102 ? 20.343 5.553 -17.320 1.00 94.56 102 LEU A C 1
ATOM 779 O O . LEU A 1 102 ? 19.960 6.694 -17.062 1.00 94.56 102 LEU A O 1
ATOM 783 N N . GLY A 1 103 ? 20.190 5.007 -18.530 1.00 94.19 103 GLY A N 1
ATOM 784 C CA . GLY A 1 103 ? 19.586 5.695 -19.671 1.00 94.19 103 GLY A CA 1
ATOM 785 C C . GLY A 1 103 ? 20.378 6.920 -20.139 1.00 94.19 103 GLY A C 1
ATOM 786 O O . GLY A 1 103 ? 19.778 7.897 -20.591 1.00 94.19 103 GLY A O 1
ATOM 787 N N . VAL A 1 104 ? 21.709 6.912 -19.999 1.00 95.62 104 VAL A N 1
ATOM 788 C CA . VAL A 1 104 ? 22.560 8.033 -20.434 1.00 95.62 104 VAL A CA 1
ATOM 789 C C . VAL A 1 104 ? 22.890 7.940 -21.923 1.00 95.62 104 VAL A C 1
ATOM 791 O O . VAL A 1 104 ? 22.977 6.857 -22.494 1.00 95.62 104 VAL A O 1
ATOM 794 N N . LYS A 1 105 ? 23.086 9.098 -22.563 1.00 88.75 105 LYS A N 1
ATOM 795 C CA . LYS A 1 105 ? 23.357 9.194 -24.007 1.00 88.75 105 LYS A CA 1
ATOM 796 C C . LYS A 1 105 ? 24.731 8.636 -24.398 1.00 88.75 105 LYS A C 1
ATOM 798 O O . LYS A 1 105 ? 24.878 8.080 -25.480 1.00 88.75 105 LYS A O 1
ATOM 803 N N . ASP A 1 106 ? 25.736 8.860 -23.562 1.00 89.19 106 ASP A N 1
ATOM 804 C CA . ASP A 1 106 ? 27.138 8.559 -23.831 1.00 89.19 106 ASP A CA 1
ATOM 805 C C . ASP A 1 106 ? 27.871 8.177 -22.542 1.00 89.19 106 ASP A C 1
ATOM 807 O O . ASP A 1 106 ? 27.420 8.468 -21.432 1.00 89.19 106 ASP A O 1
ATOM 811 N N . THR A 1 107 ? 29.041 7.551 -22.684 1.00 90.50 107 THR A N 1
ATOM 812 C CA . THR A 1 107 ? 29.846 7.109 -21.540 1.00 90.50 107 THR A CA 1
ATOM 813 C C . THR A 1 107 ? 30.676 8.234 -20.906 1.00 90.50 107 THR A C 1
ATOM 815 O O . THR A 1 107 ? 31.660 7.973 -20.211 1.00 90.50 107 THR A O 1
ATOM 818 N N . SER A 1 108 ? 30.321 9.497 -21.160 1.00 93.50 108 SER A N 1
ATOM 819 C CA . SER A 1 108 ? 31.028 10.651 -20.613 1.00 93.50 108 SER A CA 1
ATOM 820 C C . SER A 1 108 ? 30.658 10.886 -19.152 1.00 93.50 108 SER A C 1
ATOM 822 O O . SER A 1 108 ? 29.520 10.696 -18.713 1.00 93.50 108 SER A O 1
ATOM 824 N N . LEU A 1 109 ? 31.629 11.374 -18.381 1.00 94.00 109 LEU A N 1
ATOM 825 C CA . LEU A 1 109 ? 31.417 11.715 -16.976 1.00 94.00 109 LEU A CA 1
ATOM 826 C C . LEU A 1 109 ? 30.299 12.758 -16.796 1.00 94.00 109 LEU A C 1
ATOM 828 O O . LEU A 1 109 ? 29.555 12.705 -15.820 1.00 94.00 109 LEU A O 1
ATOM 832 N N . THR A 1 110 ? 30.154 13.683 -17.747 1.00 95.62 110 THR A N 1
ATOM 833 C CA . THR A 1 110 ? 29.116 14.724 -17.742 1.00 95.62 110 THR A CA 1
ATOM 834 C C . THR A 1 110 ? 27.701 14.168 -17.822 1.00 95.62 110 THR A C 1
ATOM 836 O O . THR A 1 110 ? 26.796 14.789 -17.272 1.00 95.62 110 THR A O 1
ATOM 839 N N . SER A 1 111 ? 27.511 13.009 -18.453 1.00 94.38 111 SER A N 1
ATOM 840 C CA . SER A 1 111 ? 26.211 12.337 -18.531 1.00 94.38 111 SER A CA 1
ATOM 841 C C . SER A 1 111 ? 25.981 11.393 -17.352 1.00 94.38 111 SER A C 1
ATOM 843 O O . SER A 1 111 ? 24.883 11.358 -16.796 1.00 94.38 111 SER A O 1
ATOM 845 N N . PHE A 1 112 ? 27.025 10.693 -16.897 1.00 95.06 112 PHE A N 1
ATOM 846 C CA . PHE A 1 112 ? 26.940 9.811 -15.731 1.00 95.06 112 PHE A CA 1
ATOM 847 C C . PHE A 1 112 ? 26.696 10.559 -14.419 1.00 95.06 112 PHE A C 1
ATOM 849 O O . PHE A 1 112 ? 25.887 10.114 -13.611 1.00 95.06 112 PHE A O 1
ATOM 856 N N . MET A 1 113 ? 27.366 11.690 -14.185 1.00 95.56 113 MET A N 1
ATOM 857 C CA . MET A 1 113 ? 27.287 12.387 -12.895 1.00 95.56 113 MET A CA 1
ATOM 858 C C . MET A 1 113 ? 25.857 12.830 -12.536 1.00 95.56 113 MET A C 1
ATOM 860 O O . MET A 1 113 ? 25.410 12.520 -11.430 1.00 95.56 113 MET A O 1
ATOM 864 N N . PRO A 1 114 ? 25.089 13.495 -13.424 1.00 95.75 114 PRO A N 1
ATOM 865 C CA . PRO A 1 114 ? 23.691 13.815 -13.149 1.00 95.75 114 PRO A CA 1
ATOM 866 C C . PRO A 1 114 ? 22.821 12.569 -12.967 1.00 95.75 114 PRO A C 1
ATOM 868 O O . PRO A 1 114 ? 21.994 12.549 -12.062 1.00 95.75 114 PRO A O 1
ATOM 871 N N . ALA A 1 115 ? 23.017 11.522 -13.775 1.00 96.75 115 ALA A N 1
ATOM 872 C CA . ALA A 1 115 ? 22.228 10.294 -13.680 1.00 96.75 115 ALA A CA 1
ATOM 873 C C . ALA A 1 115 ? 22.453 9.561 -12.347 1.00 96.75 115 ALA A C 1
ATOM 875 O O . ALA A 1 115 ? 21.495 9.172 -11.682 1.00 96.75 115 ALA A O 1
ATOM 876 N N . ILE A 1 116 ? 23.709 9.452 -11.909 1.00 96.31 116 ILE A N 1
ATOM 877 C CA . ILE A 1 116 ? 24.075 8.883 -10.607 1.00 96.31 116 ILE A CA 1
ATOM 878 C C . ILE A 1 116 ? 23.514 9.741 -9.469 1.00 96.31 116 ILE A C 1
ATOM 880 O O . ILE A 1 116 ? 22.976 9.197 -8.505 1.00 96.31 116 ILE A O 1
ATOM 884 N N . ASN A 1 117 ? 23.600 11.071 -9.569 1.00 97.00 117 ASN A N 1
ATOM 885 C CA . ASN A 1 117 ? 23.042 11.971 -8.557 1.00 97.00 117 ASN A CA 1
ATOM 886 C C . ASN A 1 117 ? 21.516 11.848 -8.458 1.00 97.00 117 ASN A C 1
ATOM 888 O O . ASN A 1 117 ? 20.990 11.817 -7.348 1.00 97.00 117 ASN A O 1
ATOM 892 N N . ASN A 1 118 ? 20.820 11.731 -9.591 1.00 96.50 118 ASN A N 1
ATOM 893 C CA . ASN A 1 118 ? 19.376 11.503 -9.625 1.00 96.50 118 ASN A CA 1
ATOM 894 C C . ASN A 1 118 ? 19.023 10.162 -8.976 1.00 96.50 118 ASN A C 1
ATOM 896 O O . ASN A 1 118 ? 18.226 10.139 -8.046 1.00 96.50 118 ASN A O 1
ATOM 900 N N . LEU A 1 119 ? 19.692 9.074 -9.375 1.00 96.50 119 LEU A N 1
ATOM 901 C CA . LEU A 1 119 ? 19.489 7.749 -8.781 1.00 96.50 119 LEU A CA 1
ATOM 902 C C . LEU A 1 119 ? 19.760 7.748 -7.268 1.00 96.50 119 LEU A C 1
ATOM 904 O O . LEU A 1 119 ? 19.016 7.153 -6.493 1.00 96.50 119 LEU A O 1
ATOM 908 N N . THR A 1 120 ? 20.814 8.441 -6.835 1.00 97.50 120 THR A N 1
ATOM 909 C CA . THR A 1 120 ? 21.146 8.595 -5.413 1.00 97.50 120 THR A CA 1
ATOM 910 C C . THR A 1 120 ? 20.062 9.390 -4.680 1.00 97.50 120 THR A C 1
ATOM 912 O O . THR A 1 120 ? 19.684 9.033 -3.566 1.00 97.50 120 THR A O 1
ATOM 915 N N . GLY A 1 121 ? 19.530 10.447 -5.298 1.00 98.25 121 GLY A N 1
ATOM 916 C CA . GLY A 1 121 ? 18.411 11.223 -4.765 1.00 98.25 121 GLY A CA 1
ATOM 917 C C . GLY A 1 121 ? 17.138 10.389 -4.613 1.00 98.25 121 GLY A C 1
ATOM 918 O O . GLY A 1 121 ? 16.530 10.395 -3.540 1.00 98.25 121 GLY A O 1
ATOM 919 N N . ASP A 1 122 ? 16.784 9.620 -5.641 1.00 97.75 122 ASP A N 1
ATOM 920 C CA . ASP A 1 122 ? 15.630 8.717 -5.632 1.00 97.75 122 ASP A CA 1
ATOM 921 C C . ASP A 1 122 ? 15.770 7.654 -4.536 1.00 97.75 122 ASP A C 1
ATOM 923 O O . ASP A 1 122 ? 14.840 7.432 -3.757 1.00 97.75 122 ASP A O 1
ATOM 927 N N . LEU A 1 123 ? 16.959 7.055 -4.406 1.00 98.19 123 LEU A N 1
ATOM 928 C CA . LEU A 1 123 ? 17.273 6.103 -3.341 1.00 98.19 123 LEU A CA 1
ATOM 929 C C . LEU A 1 123 ? 17.064 6.727 -1.955 1.00 98.19 123 LEU A C 1
ATOM 931 O O . LEU A 1 123 ? 16.423 6.117 -1.097 1.00 98.19 123 LEU A O 1
ATOM 935 N N . LEU A 1 124 ? 17.545 7.953 -1.731 1.00 98.31 124 LEU A N 1
ATOM 936 C CA . LEU A 1 124 ? 17.393 8.647 -0.449 1.00 98.31 124 LEU A CA 1
ATOM 937 C C . LEU A 1 124 ? 15.930 8.977 -0.119 1.00 98.31 124 LEU A C 1
ATOM 939 O O . LEU A 1 124 ? 15.516 8.837 1.037 1.00 98.31 124 LEU A O 1
ATOM 943 N N . GLU A 1 125 ? 15.125 9.395 -1.099 1.00 98.25 125 GLU A N 1
ATOM 944 C CA . GLU A 1 125 ? 13.698 9.652 -0.874 1.00 98.25 125 GLU A CA 1
ATOM 945 C C . GLU A 1 125 ? 12.919 8.355 -0.607 1.00 98.25 125 GLU A C 1
ATOM 947 O O . GLU A 1 125 ? 12.093 8.311 0.316 1.00 98.25 125 GLU A O 1
ATOM 952 N N . VAL A 1 126 ? 13.239 7.266 -1.316 1.00 98.56 126 VAL A N 1
ATOM 953 C CA . VAL A 1 126 ? 12.681 5.935 -1.031 1.00 98.56 126 VAL A CA 1
ATOM 954 C C . VAL A 1 126 ? 13.056 5.492 0.383 1.00 98.56 126 VAL A C 1
ATOM 956 O O . VAL A 1 126 ? 12.164 5.148 1.163 1.00 98.56 126 VAL A O 1
ATOM 959 N N . GLU A 1 127 ? 14.326 5.584 0.781 1.00 98.44 127 GLU A N 1
ATOM 960 C CA . GLU A 1 127 ? 14.761 5.247 2.141 1.00 98.44 127 GLU A CA 1
ATOM 961 C C . GLU A 1 127 ? 14.035 6.071 3.210 1.00 98.44 127 GLU A C 1
ATOM 963 O O . GLU A 1 127 ? 13.597 5.546 4.238 1.00 98.44 127 GLU A O 1
ATOM 968 N N . LYS A 1 128 ? 13.886 7.377 2.988 1.00 98.50 128 LYS A N 1
ATOM 969 C CA . LYS A 1 128 ? 13.188 8.285 3.902 1.00 98.50 128 LYS A CA 1
ATOM 970 C C . LYS A 1 128 ? 11.714 7.916 4.050 1.00 98.50 128 LYS A C 1
ATOM 972 O O . LYS A 1 128 ? 11.198 7.934 5.176 1.00 98.50 128 LYS A O 1
ATOM 977 N N . SER A 1 129 ? 11.050 7.561 2.950 1.00 98.38 129 SER A N 1
ATOM 978 C CA . SER A 1 129 ? 9.668 7.076 2.964 1.00 98.38 129 SER A CA 1
ATOM 979 C C . SER A 1 129 ? 9.547 5.734 3.699 1.00 98.38 129 SER A C 1
ATOM 981 O O . SER A 1 129 ? 8.678 5.594 4.563 1.00 98.38 129 SER A O 1
ATOM 983 N N . ASN A 1 130 ? 10.491 4.811 3.493 1.00 98.44 130 ASN A N 1
ATOM 984 C CA . ASN A 1 130 ? 10.536 3.528 4.189 1.00 98.44 130 ASN A CA 1
ATOM 985 C C . ASN A 1 130 ? 10.717 3.717 5.705 1.00 98.44 130 ASN A C 1
ATOM 987 O O . ASN A 1 130 ? 9.922 3.226 6.506 1.00 98.44 130 ASN A O 1
ATOM 991 N N . ARG A 1 131 ? 11.670 4.564 6.125 1.00 98.38 131 ARG A N 1
ATOM 992 C CA . ARG A 1 131 ? 11.858 4.930 7.543 1.00 98.38 131 ARG A CA 1
ATOM 993 C C . ARG A 1 131 ? 10.597 5.547 8.157 1.00 98.38 131 ARG A C 1
ATOM 995 O O . ARG A 1 131 ? 10.378 5.414 9.365 1.00 98.38 131 ARG A O 1
ATOM 1002 N N . LYS A 1 132 ? 9.788 6.273 7.373 1.00 98.44 132 LYS A N 1
ATOM 1003 C CA . LYS A 1 132 ? 8.504 6.834 7.825 1.00 98.44 132 LYS A CA 1
ATOM 1004 C C . LYS A 1 132 ? 7.469 5.735 8.044 1.00 98.44 132 LYS A C 1
ATOM 1006 O O . LYS A 1 132 ? 6.895 5.686 9.131 1.00 98.44 132 LYS A O 1
ATOM 1011 N N . LEU A 1 133 ? 7.304 4.838 7.076 1.00 98.56 133 LEU A N 1
ATOM 1012 C CA . LEU A 1 133 ? 6.397 3.696 7.177 1.00 98.56 133 LEU A CA 1
ATOM 1013 C C . LEU A 1 133 ? 6.746 2.795 8.362 1.00 98.56 133 LEU A C 1
ATOM 1015 O O . LEU A 1 133 ? 5.868 2.443 9.142 1.00 98.56 133 LEU A O 1
ATOM 1019 N N . GLU A 1 134 ? 8.026 2.504 8.592 1.00 98.56 134 GLU A N 1
ATOM 1020 C CA . GLU A 1 134 ? 8.440 1.721 9.760 1.00 98.56 134 GLU A CA 1
ATOM 1021 C C . GLU A 1 134 ? 8.081 2.395 11.094 1.00 98.56 134 GLU A C 1
ATOM 1023 O O . GLU A 1 134 ? 7.736 1.728 12.072 1.00 98.56 134 GLU A O 1
ATOM 1028 N N . ARG A 1 135 ? 8.182 3.730 11.174 1.00 98.56 135 ARG A N 1
ATOM 1029 C CA . ARG A 1 135 ? 7.776 4.484 12.371 1.00 98.56 135 ARG A CA 1
ATOM 1030 C C . ARG A 1 135 ? 6.268 4.401 12.593 1.00 98.56 135 ARG A C 1
ATOM 1032 O O . ARG A 1 135 ? 5.847 4.179 13.728 1.00 98.56 135 ARG A O 1
ATOM 1039 N N . GLU A 1 136 ? 5.476 4.543 11.536 1.00 98.56 136 GLU A N 1
ATOM 1040 C CA . GLU A 1 136 ? 4.017 4.405 11.591 1.00 98.56 136 GLU A CA 1
ATOM 1041 C C . GLU A 1 136 ? 3.600 2.980 11.970 1.00 98.56 136 GLU A C 1
ATOM 1043 O O . GLU A 1 136 ? 2.760 2.803 12.851 1.00 98.56 136 GLU A O 1
ATOM 1048 N N . LEU A 1 137 ? 4.257 1.965 11.407 1.00 98.75 137 LEU A N 1
ATOM 1049 C CA . LEU A 1 137 ? 4.032 0.560 11.733 1.00 98.75 137 LEU A CA 1
ATOM 1050 C C . LEU A 1 137 ? 4.327 0.273 13.209 1.00 98.75 137 LEU A C 1
ATOM 1052 O O . LEU A 1 137 ? 3.492 -0.307 13.903 1.00 98.75 137 LEU A O 1
ATOM 1056 N N . ARG A 1 138 ? 5.458 0.761 13.736 1.00 98.62 138 ARG A N 1
ATOM 1057 C CA . ARG A 1 138 ? 5.783 0.656 15.171 1.00 98.62 138 ARG A CA 1
ATOM 1058 C C . ARG A 1 138 ? 4.749 1.367 16.051 1.00 98.62 138 ARG A C 1
ATOM 1060 O O . ARG A 1 138 ? 4.392 0.860 17.114 1.00 98.62 138 ARG A O 1
ATOM 1067 N N . ALA A 1 139 ? 4.253 2.532 15.632 1.00 98.62 139 ALA A N 1
ATOM 1068 C CA . ALA A 1 139 ? 3.214 3.256 16.365 1.00 98.62 139 ALA A CA 1
ATOM 1069 C C . ALA A 1 139 ? 1.876 2.496 16.367 1.00 98.62 139 ALA A C 1
ATOM 1071 O O . ALA A 1 139 ? 1.224 2.403 17.409 1.00 98.62 139 ALA A O 1
ATOM 1072 N N . LEU A 1 140 ? 1.486 1.910 15.231 1.00 98.56 140 LEU A N 1
ATOM 1073 C CA . LEU A 1 140 ? 0.292 1.073 15.111 1.00 98.56 140 LEU A CA 1
ATOM 1074 C C . LEU A 1 140 ? 0.394 -0.194 15.958 1.00 98.56 140 LEU A C 1
ATOM 1076 O O . LEU A 1 140 ? -0.559 -0.514 16.661 1.00 98.56 140 LEU A O 1
ATOM 1080 N N . GLN A 1 141 ? 1.546 -0.867 15.970 1.00 98.69 141 GLN A N 1
ATOM 1081 C CA . GLN A 1 141 ? 1.782 -2.032 16.827 1.00 98.69 141 GLN A CA 1
ATOM 1082 C C . GLN A 1 141 ? 1.618 -1.693 18.314 1.00 98.69 141 GLN A C 1
ATOM 1084 O O . GLN A 1 141 ? 0.936 -2.419 19.036 1.00 98.69 141 GLN A O 1
ATOM 1089 N N . LYS A 1 142 ? 2.177 -0.563 18.774 1.00 98.62 142 LYS A N 1
ATOM 1090 C CA . LYS A 1 142 ? 1.997 -0.099 20.161 1.00 98.62 142 LYS A CA 1
ATOM 1091 C C . LYS A 1 142 ? 0.528 0.174 20.483 1.00 98.62 142 LYS A C 1
ATOM 1093 O O . LYS A 1 142 ? 0.038 -0.285 21.510 1.00 98.62 142 LYS A O 1
ATOM 1098 N N . ARG A 1 143 ? -0.183 0.877 19.593 1.00 98.44 143 ARG A N 1
ATOM 1099 C CA . ARG A 1 143 ? -1.622 1.155 19.747 1.00 98.44 143 ARG A CA 1
ATOM 1100 C C . ARG A 1 143 ? -2.442 -0.129 19.799 1.00 98.44 143 ARG A C 1
ATOM 1102 O O . ARG A 1 143 ? -3.284 -0.257 20.678 1.00 98.44 143 ARG A O 1
ATOM 1109 N N . LEU A 1 144 ? -2.169 -1.079 18.905 1.00 98.62 144 LEU A N 1
ATOM 1110 C CA . LEU A 1 144 ? -2.827 -2.382 18.889 1.00 98.62 144 LEU A CA 1
ATOM 1111 C C . LEU A 1 144 ? -2.605 -3.125 20.210 1.00 98.62 144 LEU A C 1
ATOM 1113 O O . LEU A 1 144 ? -3.568 -3.628 20.780 1.00 98.62 144 LEU A O 1
ATOM 1117 N N . GLY A 1 145 ? -1.375 -3.129 20.730 1.00 98.62 145 GLY A N 1
ATOM 1118 C CA . GLY A 1 145 ? -1.068 -3.686 22.049 1.00 98.62 145 GLY A CA 1
ATOM 1119 C C . GLY A 1 145 ? -1.918 -3.059 23.159 1.00 98.62 145 GLY A C 1
ATOM 1120 O O . GLY A 1 145 ? -2.572 -3.778 23.910 1.00 98.62 145 GLY A O 1
ATOM 1121 N N . SER A 1 146 ? -1.992 -1.725 23.221 1.00 98.44 146 SER A N 1
ATOM 1122 C CA . SER A 1 146 ? -2.836 -1.018 24.198 1.00 98.44 146 SER A CA 1
ATOM 1123 C C . SER A 1 146 ? -4.328 -1.337 24.042 1.00 98.44 146 SER A C 1
ATOM 1125 O O . SER A 1 146 ? -5.018 -1.555 25.036 1.00 98.44 146 SER A O 1
ATOM 1127 N N . THR A 1 147 ? -4.837 -1.397 22.808 1.00 98.44 147 THR A N 1
ATOM 1128 C CA . THR A 1 147 ? -6.242 -1.732 22.532 1.00 98.44 147 THR A CA 1
ATOM 1129 C C . THR A 1 147 ? -6.570 -3.177 22.907 1.00 98.44 147 THR A C 1
ATOM 1131 O O . THR A 1 147 ? -7.649 -3.429 23.437 1.00 98.44 147 THR A O 1
ATOM 1134 N N . LEU A 1 148 ? -5.656 -4.124 22.682 1.00 98.56 148 LEU A N 1
ATOM 1135 C CA . LEU A 1 148 ? -5.840 -5.520 23.088 1.00 98.56 148 LEU A CA 1
ATOM 1136 C C . LEU A 1 148 ? -5.894 -5.670 24.611 1.00 98.56 148 LEU A C 1
ATOM 1138 O O . LEU A 1 148 ? -6.760 -6.386 25.108 1.00 98.56 148 LEU A O 1
ATOM 1142 N N . VAL A 1 149 ? -5.036 -4.957 25.347 1.00 98.56 149 VAL A N 1
ATOM 1143 C CA . VAL A 1 149 ? -5.092 -4.927 26.819 1.00 98.56 149 VAL A CA 1
ATOM 1144 C C . VAL A 1 149 ? -6.426 -4.349 27.299 1.00 98.56 149 VAL A C 1
ATOM 1146 O O . VAL A 1 149 ? -7.093 -4.964 28.125 1.00 98.56 149 VAL A O 1
ATOM 1149 N N . LEU A 1 150 ? -6.867 -3.216 26.737 1.00 98.50 150 LEU A N 1
ATOM 1150 C CA . LEU A 1 150 ? -8.162 -2.617 27.085 1.00 98.50 150 LEU A CA 1
ATOM 1151 C C . LEU A 1 150 ? -9.332 -3.569 26.802 1.00 98.50 150 LEU A C 1
ATOM 1153 O O . LEU A 1 150 ? -10.238 -3.687 27.621 1.00 98.50 150 LEU A O 1
ATOM 1157 N N . ARG A 1 151 ? -9.305 -4.273 25.664 1.00 98.25 151 ARG A N 1
ATOM 1158 C CA . ARG A 1 151 ? -10.305 -5.294 25.331 1.00 98.25 151 ARG A CA 1
ATOM 1159 C C . ARG A 1 151 ? -10.337 -6.411 26.377 1.00 98.25 151 ARG A C 1
ATOM 1161 O O . ARG A 1 151 ? -11.425 -6.838 26.743 1.00 98.25 151 ARG A O 1
ATOM 1168 N N . GLY A 1 152 ? -9.173 -6.875 26.837 1.00 98.50 152 GLY A N 1
ATOM 1169 C CA . GLY A 1 152 ? -9.074 -7.880 27.899 1.00 98.50 152 GLY A CA 1
ATOM 1170 C C . GLY A 1 152 ? -9.738 -7.415 29.194 1.00 98.50 152 GLY A C 1
ATOM 1171 O O . GLY A 1 152 ? -10.598 -8.114 29.719 1.00 98.50 152 GLY A O 1
ATOM 1172 N N . ASN A 1 153 ? -9.424 -6.196 29.638 1.00 98.31 153 ASN A N 1
ATOM 1173 C CA . ASN A 1 153 ? -10.019 -5.610 30.843 1.00 98.31 153 ASN A CA 1
ATOM 1174 C C . ASN A 1 153 ? -11.545 -5.461 30.718 1.00 98.31 153 ASN A C 1
ATOM 1176 O O . ASN A 1 153 ? -12.281 -5.824 31.628 1.00 98.31 153 ASN A O 1
ATOM 1180 N N . LEU A 1 154 ? -12.035 -4.980 29.569 1.00 98.50 154 LEU A N 1
ATOM 1181 C CA . LEU A 1 154 ? -13.475 -4.848 29.326 1.00 98.50 154 LEU A CA 1
ATOM 1182 C C . LEU A 1 154 ? -14.192 -6.201 29.332 1.00 98.50 154 LEU A C 1
ATOM 1184 O O . LEU A 1 154 ? -15.322 -6.286 29.805 1.00 98.50 154 LEU A O 1
ATOM 1188 N N . GLN A 1 155 ? -13.554 -7.255 28.821 1.00 98.56 155 GLN A N 1
ATOM 1189 C CA . GLN A 1 155 ? -14.119 -8.600 28.886 1.00 98.56 155 GLN A CA 1
ATOM 1190 C C . GLN A 1 155 ? -14.231 -9.084 30.337 1.00 98.56 155 GLN A C 1
ATOM 1192 O O . GLN A 1 155 ? -15.267 -9.624 30.717 1.00 98.56 155 GLN A O 1
ATOM 1197 N N . GLU A 1 156 ? -13.210 -8.841 31.161 1.00 98.50 156 GLU A N 1
ATOM 1198 C CA . GLU A 1 156 ? -13.246 -9.170 32.589 1.00 98.50 156 GLU A CA 1
ATOM 1199 C C . GLU A 1 156 ? -14.354 -8.398 33.329 1.00 98.50 156 GLU A C 1
ATOM 1201 O O . GLU A 1 156 ? -15.106 -8.983 34.115 1.00 98.50 156 GLU A O 1
ATOM 1206 N N . ASP A 1 157 ? -14.516 -7.106 33.034 1.00 98.44 157 ASP A N 1
ATOM 1207 C CA . ASP A 1 157 ? -15.588 -6.279 33.597 1.00 98.44 157 ASP A CA 1
ATOM 1208 C C . ASP A 1 157 ? -16.981 -6.779 33.179 1.00 98.44 157 ASP A C 1
ATOM 1210 O O . ASP A 1 157 ? -17.899 -6.837 34.007 1.00 98.44 157 ASP A O 1
ATOM 1214 N N . ILE A 1 158 ? -17.153 -7.195 31.919 1.00 98.62 158 ILE A N 1
ATOM 1215 C CA . ILE A 1 158 ? -18.395 -7.816 31.430 1.00 98.62 158 ILE A CA 1
ATOM 1216 C C . ILE A 1 158 ? -18.677 -9.115 32.190 1.00 98.62 158 ILE A C 1
ATOM 1218 O O . ILE A 1 158 ? -19.794 -9.325 32.667 1.00 98.62 158 ILE A O 1
ATOM 1222 N N . ASP A 1 159 ? -17.679 -9.975 32.368 1.00 98.50 159 ASP A N 1
ATOM 1223 C CA . ASP A 1 159 ? -17.858 -11.248 33.066 1.00 98.50 159 ASP A CA 1
ATOM 1224 C C . ASP A 1 159 ? -18.216 -11.026 34.545 1.00 98.50 159 ASP A C 1
AT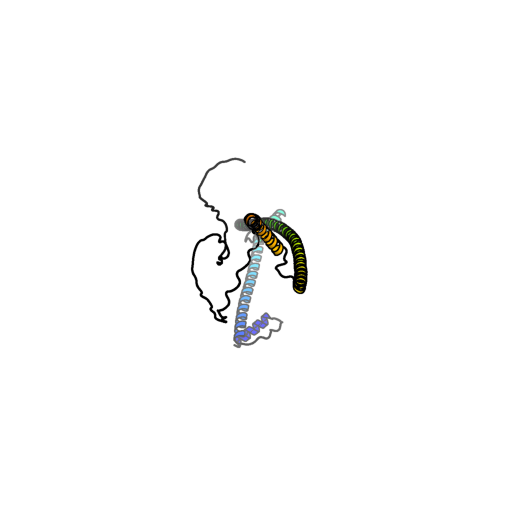OM 1226 O O . ASP A 1 159 ? -19.086 -11.706 35.102 1.00 98.50 159 ASP A O 1
ATOM 1230 N N . LYS A 1 160 ? -17.585 -10.040 35.193 1.00 98.50 160 LYS A N 1
ATOM 1231 C CA . LYS A 1 160 ? -17.870 -9.659 36.581 1.00 98.50 160 LYS A CA 1
ATOM 1232 C C . LYS A 1 160 ? -19.277 -9.088 36.737 1.00 98.50 160 LYS A C 1
ATOM 1234 O O . LYS A 1 160 ? -20.004 -9.509 37.638 1.00 98.50 160 LYS A O 1
ATOM 1239 N N . THR A 1 161 ? -19.667 -8.161 35.863 1.00 98.00 161 THR A N 1
ATOM 1240 C CA . THR A 1 161 ? -21.002 -7.544 35.887 1.00 98.00 161 THR A CA 1
ATOM 1241 C C . THR A 1 161 ? -22.099 -8.562 35.595 1.00 98.00 161 THR A C 1
ATOM 1243 O O . THR A 1 161 ? -23.114 -8.577 36.289 1.00 98.00 161 THR A O 1
ATOM 1246 N N . THR A 1 162 ? -21.864 -9.486 34.662 1.00 98.38 162 THR A N 1
ATOM 1247 C CA . THR A 1 162 ? -22.781 -10.596 34.361 1.00 98.38 162 THR A CA 1
ATOM 1248 C C . THR A 1 162 ? -22.986 -11.496 35.582 1.00 98.38 162 THR A C 1
ATOM 1250 O O . THR A 1 162 ? -24.123 -11.813 35.934 1.00 98.38 162 THR A O 1
ATOM 1253 N N . LYS A 1 163 ? -21.907 -11.852 36.296 1.00 98.19 163 LYS A N 1
ATOM 1254 C CA . LYS A 1 163 ? -21.995 -12.629 37.547 1.00 98.19 163 LYS A CA 1
ATOM 1255 C C . LYS A 1 163 ? -22.763 -11.880 38.637 1.00 98.19 163 LYS A C 1
ATOM 1257 O O . LYS A 1 163 ? -23.640 -12.467 39.265 1.00 98.19 163 LYS A O 1
ATOM 1262 N N . SER A 1 164 ? -22.474 -10.594 38.861 1.00 97.56 164 SER A N 1
ATOM 1263 C CA . SER A 1 164 ? -23.213 -9.804 39.858 1.00 97.56 164 SER A CA 1
ATOM 1264 C C . SER A 1 164 ? -24.686 -9.637 39.493 1.00 97.56 164 SER A C 1
ATOM 1266 O O . SER A 1 164 ? -25.540 -9.716 40.370 1.00 97.56 164 SER A O 1
ATOM 1268 N N . GLN A 1 165 ? -24.991 -9.471 38.203 1.00 97.94 165 GLN A N 1
ATOM 1269 C CA . GLN A 1 165 ? -26.360 -9.358 37.711 1.00 97.94 165 GLN A CA 1
ATOM 1270 C C . GLN A 1 165 ? -27.144 -10.650 37.955 1.00 97.94 165 GLN A C 1
ATOM 1272 O O . GLN A 1 165 ? -28.288 -10.584 38.393 1.00 97.94 165 GLN A O 1
ATOM 1277 N N . ALA A 1 166 ? -26.535 -11.818 37.729 1.00 97.94 166 ALA A N 1
ATOM 1278 C CA . ALA A 1 166 ? -27.168 -13.104 38.021 1.00 97.94 166 ALA A CA 1
ATOM 1279 C C . ALA A 1 166 ? -27.492 -13.255 39.518 1.00 97.94 166 ALA A C 1
ATOM 1281 O O . ALA A 1 166 ? -28.592 -13.677 39.874 1.00 97.94 166 ALA A O 1
ATOM 1282 N N . VAL A 1 167 ? -26.567 -12.850 40.397 1.00 98.06 167 VAL A N 1
ATOM 1283 C CA . VAL A 1 167 ? -26.776 -12.881 41.854 1.00 98.06 167 VAL A CA 1
ATOM 1284 C C . VAL A 1 167 ? -27.903 -11.940 42.281 1.00 98.06 167 VAL A C 1
ATOM 1286 O O . VAL A 1 167 ? -28.778 -12.344 43.044 1.00 98.06 167 VAL A O 1
ATOM 1289 N N . GLU A 1 168 ? -27.911 -10.694 41.805 1.00 96.62 168 GLU A N 1
ATOM 1290 C CA . GLU A 1 168 ? -28.968 -9.738 42.156 1.00 96.62 168 GLU A CA 1
ATOM 1291 C C . GLU A 1 168 ? -30.324 -10.118 41.550 1.00 96.62 168 GLU A C 1
ATOM 1293 O O . GLU A 1 168 ? -31.346 -9.938 42.208 1.00 96.62 168 GLU A O 1
ATOM 1298 N N . SER A 1 169 ? -30.346 -10.718 40.357 1.00 97.00 169 SER A N 1
ATOM 1299 C CA . SER A 1 169 ? -31.566 -11.275 39.764 1.00 97.00 169 SER A CA 1
ATOM 1300 C C . SER A 1 169 ? -32.153 -12.389 40.631 1.00 97.00 169 SER A C 1
ATOM 1302 O O . SER A 1 169 ? -33.342 -12.350 40.934 1.00 97.00 169 SER A O 1
ATOM 1304 N N . ALA A 1 170 ? -31.329 -13.339 41.089 1.00 97.44 170 ALA A N 1
ATOM 1305 C CA . ALA A 1 170 ? -31.782 -14.418 41.968 1.00 97.44 170 ALA A CA 1
ATOM 1306 C C . ALA A 1 170 ? -32.307 -13.884 43.314 1.00 97.44 170 ALA A C 1
ATOM 1308 O O . ALA A 1 170 ? -33.352 -14.316 43.791 1.00 97.44 170 ALA A O 1
ATOM 1309 N N . LYS A 1 171 ? -31.637 -12.882 4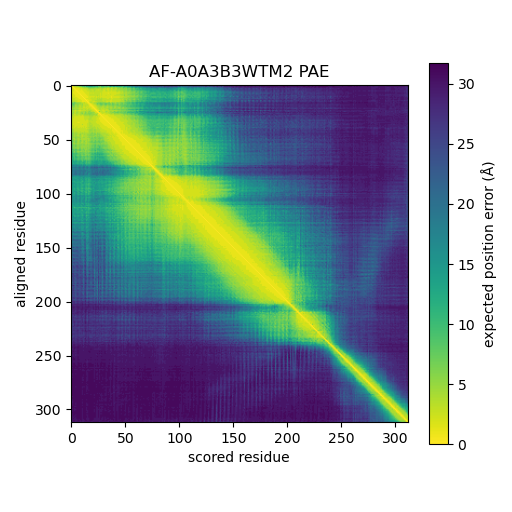3.904 1.00 97.56 171 LYS A N 1
ATOM 1310 C CA . LYS A 1 171 ? -32.124 -12.214 45.125 1.00 97.56 171 LYS A CA 1
ATOM 1311 C C . LYS A 1 171 ? -33.429 -11.450 44.901 1.00 97.56 171 LYS A C 1
ATOM 1313 O O . LYS A 1 171 ? -34.263 -11.382 45.800 1.00 97.56 171 LYS A O 1
ATOM 1318 N N . ALA A 1 172 ? -33.599 -10.807 43.747 1.00 96.88 172 ALA A N 1
ATOM 1319 C CA . ALA A 1 172 ? -34.835 -10.106 43.415 1.00 96.88 172 ALA A CA 1
ATOM 1320 C C . ALA A 1 172 ? -36.001 -11.092 43.254 1.00 96.88 172 ALA A C 1
ATOM 1322 O O . ALA A 1 172 ? -37.087 -10.829 43.766 1.00 96.88 172 ALA A O 1
ATOM 1323 N N . GLU A 1 173 ? -35.757 -12.238 42.618 1.00 97.44 173 GLU A N 1
ATOM 1324 C CA . GLU A 1 173 ? -36.720 -13.335 42.498 1.00 97.44 173 GLU A CA 1
ATOM 1325 C C . GLU A 1 173 ? -37.098 -13.912 43.872 1.00 97.44 173 GLU A C 1
ATOM 1327 O O . GLU A 1 173 ? -38.281 -14.023 44.186 1.00 97.44 173 GLU A O 1
ATOM 1332 N N . GLU A 1 174 ? -36.119 -14.160 44.748 1.00 97.44 174 GLU A N 1
ATOM 1333 C CA . GLU A 1 174 ? -36.362 -14.577 46.137 1.00 97.44 174 GLU A CA 1
ATOM 1334 C C . GLU A 1 174 ? -37.246 -13.566 46.891 1.00 97.44 174 GLU A C 1
ATOM 1336 O O . GLU A 1 174 ? -38.213 -13.940 47.560 1.00 97.44 174 GLU A O 1
ATOM 1341 N N . ARG A 1 175 ? -36.954 -12.264 46.761 1.00 96.81 175 ARG A N 1
ATOM 1342 C CA . ARG A 1 175 ? -37.748 -11.197 47.391 1.00 96.81 175 ARG A CA 1
ATOM 1343 C C . ARG A 1 175 ? -39.173 -11.132 46.850 1.00 96.81 175 ARG A C 1
ATOM 1345 O O . ARG A 1 175 ? -40.079 -10.871 47.639 1.00 96.81 175 ARG A O 1
ATOM 1352 N N . LEU A 1 176 ? -39.370 -11.352 45.549 1.00 97.12 176 LEU A N 1
ATOM 1353 C CA . LEU A 1 176 ? -40.698 -11.409 44.934 1.00 97.12 176 LEU A CA 1
ATOM 1354 C C . LEU A 1 176 ? -41.508 -12.575 45.504 1.00 97.12 176 LEU A C 1
ATOM 1356 O O . LEU A 1 176 ? -42.604 -12.352 46.010 1.00 97.12 176 LEU A O 1
ATOM 1360 N N . LEU A 1 177 ? -40.928 -13.777 45.547 1.00 96.62 177 LEU A N 1
ATOM 1361 C CA . LEU A 1 177 ? -41.581 -14.949 46.140 1.00 96.62 177 LEU A CA 1
ATOM 1362 C C . LEU A 1 177 ? -41.933 -14.724 47.618 1.00 96.62 177 LEU A C 1
ATOM 1364 O O . LEU A 1 177 ? -43.024 -15.079 48.067 1.00 96.62 177 LEU A O 1
ATOM 1368 N N . ASN A 1 178 ? -41.038 -14.092 48.381 1.00 97.75 178 ASN A N 1
ATOM 1369 C CA . ASN A 1 178 ? -41.309 -13.751 49.774 1.00 97.75 178 ASN A CA 1
ATOM 1370 C C . ASN A 1 178 ? -42.432 -12.704 49.910 1.00 97.75 178 ASN A C 1
ATOM 1372 O O . ASN A 1 178 ? -43.260 -12.799 50.816 1.00 97.75 178 ASN A O 1
ATOM 1376 N N . MET A 1 179 ? -42.498 -11.717 49.010 1.00 97.31 179 MET A N 1
ATOM 1377 C CA . MET A 1 179 ? -43.586 -10.736 48.983 1.00 97.31 179 MET A CA 1
ATOM 1378 C C . MET A 1 179 ? -44.934 -11.403 48.676 1.00 97.31 179 MET A C 1
ATOM 1380 O O . MET A 1 179 ? -45.922 -11.129 49.360 1.00 97.31 179 MET A O 1
ATOM 1384 N N . ASP A 1 180 ? -44.975 -12.310 47.701 1.00 97.25 180 ASP A N 1
ATOM 1385 C CA . ASP A 1 180 ? -46.177 -13.070 47.345 1.00 97.25 180 ASP A CA 1
ATOM 1386 C C . ASP A 1 180 ? -46.652 -13.937 48.520 1.00 97.25 180 ASP A C 1
ATOM 1388 O O . ASP A 1 180 ? -47.837 -13.951 48.858 1.00 97.25 180 ASP A O 1
ATOM 1392 N N . PHE A 1 181 ? -45.723 -14.582 49.232 1.00 97.81 181 PHE A N 1
ATOM 1393 C CA . PHE A 1 181 ? -46.042 -15.329 50.449 1.00 97.81 181 PHE A CA 1
ATOM 1394 C C . PHE A 1 181 ? -46.639 -14.434 51.548 1.00 97.81 181 PHE A C 1
ATOM 1396 O O . PHE A 1 181 ? -47.684 -14.758 52.122 1.00 97.81 181 PHE A O 1
ATOM 1403 N N . VAL A 1 182 ? -46.004 -13.294 51.844 1.00 97.50 182 VAL A N 1
ATOM 1404 C CA . VAL A 1 182 ? -46.473 -12.363 52.886 1.00 97.50 182 VAL A CA 1
ATOM 1405 C C . VAL A 1 182 ? -47.837 -11.775 52.529 1.00 97.50 182 VAL A C 1
ATOM 1407 O O . VAL A 1 182 ? -48.708 -11.680 53.396 1.00 97.50 182 VAL A O 1
ATOM 1410 N N . THR A 1 183 ? -48.058 -11.411 51.266 1.00 97.44 183 THR A N 1
ATOM 1411 C CA . THR A 1 183 ? -49.348 -10.871 50.814 1.00 97.44 183 THR A CA 1
ATOM 1412 C C . THR A 1 183 ? -50.458 -11.918 50.861 1.00 97.44 183 THR A C 1
ATOM 1414 O O . THR A 1 183 ? -51.537 -11.617 51.377 1.00 97.44 183 THR A O 1
ATOM 1417 N N . ALA A 1 184 ? -50.194 -13.161 50.446 1.00 97.94 184 ALA A N 1
ATOM 1418 C CA . ALA A 1 184 ? -51.135 -14.270 50.604 1.00 97.94 184 ALA A CA 1
ATOM 1419 C C . ALA A 1 184 ? -51.478 -14.514 52.084 1.00 97.94 184 ALA A C 1
ATOM 1421 O O . ALA A 1 184 ? -52.650 -14.669 52.443 1.00 97.94 184 ALA A O 1
ATOM 1422 N N . LYS A 1 185 ? -50.477 -14.472 52.977 1.00 97.88 185 LYS A N 1
ATOM 1423 C CA . LYS A 1 185 ? -50.704 -14.654 54.416 1.00 97.88 185 LYS A CA 1
ATOM 1424 C C . LYS A 1 185 ? -51.508 -13.511 55.034 1.00 97.88 185 LYS A C 1
ATOM 1426 O O . LYS A 1 185 ? -52.384 -13.758 55.863 1.00 97.88 185 LYS A O 1
ATOM 1431 N N . ALA A 1 186 ? -51.251 -12.271 54.622 1.00 97.56 186 ALA A N 1
ATOM 1432 C CA . ALA A 1 186 ? -52.019 -11.108 55.061 1.00 97.56 186 ALA A CA 1
ATOM 1433 C C . ALA A 1 186 ? -53.499 -11.214 54.650 1.00 97.56 186 ALA A C 1
ATOM 1435 O O . ALA A 1 186 ? -54.383 -10.921 55.456 1.00 97.56 186 ALA A O 1
ATOM 1436 N N . GLN A 1 187 ? -53.779 -11.696 53.434 1.00 97.62 187 GLN A N 1
ATOM 1437 C CA . GLN A 1 187 ? -55.146 -11.949 52.968 1.00 97.62 187 GLN A CA 1
ATOM 1438 C C . GLN A 1 187 ? -55.839 -13.053 53.779 1.00 97.62 187 GLN A C 1
ATOM 1440 O O . GLN A 1 187 ? -56.971 -12.861 54.221 1.00 97.62 187 GLN A O 1
ATOM 1445 N N . GLU A 1 188 ? -55.164 -14.178 54.043 1.00 97.62 188 GLU A N 1
ATOM 1446 C CA . GLU A 1 188 ? -55.702 -15.263 54.881 1.00 97.62 188 GLU A CA 1
ATOM 1447 C C . GLU A 1 188 ? -56.081 -14.759 56.284 1.00 97.62 188 GLU A C 1
ATOM 1449 O O . GLU A 1 188 ? -57.173 -15.046 56.786 1.00 97.62 188 GLU A O 1
ATOM 1454 N N . LEU A 1 189 ? -55.196 -13.975 56.910 1.00 97.38 189 LEU A N 1
ATOM 1455 C CA . LEU A 1 189 ? -55.442 -13.378 58.223 1.00 97.38 189 LEU A CA 1
ATOM 1456 C C . LEU A 1 189 ? -56.613 -12.393 58.190 1.00 97.38 189 LEU A C 1
ATOM 1458 O O . LEU A 1 189 ? -57.452 -12.436 59.087 1.00 97.38 189 LEU A O 1
ATOM 1462 N N . SER A 1 190 ? -56.716 -11.565 57.148 1.00 97.31 190 SER A N 1
ATOM 1463 C CA . SER A 1 190 ? -57.842 -10.643 56.964 1.00 97.31 190 SER A CA 1
ATOM 1464 C C . SER A 1 190 ? -59.178 -11.387 56.845 1.00 97.31 190 SER A C 1
ATOM 1466 O O . SER A 1 190 ? -60.137 -11.049 57.539 1.00 97.31 190 SER A O 1
ATOM 1468 N N . ILE A 1 191 ? -59.232 -12.468 56.057 1.00 97.06 191 ILE A N 1
ATOM 1469 C CA . ILE A 1 191 ? -60.428 -13.319 55.931 1.00 97.06 191 ILE A CA 1
ATOM 1470 C C . ILE A 1 191 ? -60.781 -13.963 57.279 1.00 97.06 191 ILE A C 1
ATOM 1472 O O . ILE A 1 191 ? -61.952 -14.012 57.668 1.00 97.06 191 ILE A O 1
ATOM 1476 N N . ARG A 1 192 ? -59.783 -14.456 58.024 1.00 96.88 192 ARG A N 1
ATOM 1477 C CA . ARG A 1 192 ? -59.997 -15.042 59.356 1.00 96.88 192 ARG A CA 1
ATOM 1478 C C . ARG A 1 192 ? -60.519 -14.006 60.350 1.00 96.88 192 ARG A C 1
ATOM 1480 O O . ARG A 1 192 ? -61.422 -14.329 61.124 1.00 96.88 192 ARG A O 1
ATOM 1487 N N . GLN A 1 193 ? -59.985 -12.788 60.310 1.00 94.44 193 GLN A N 1
ATOM 1488 C CA . GLN A 1 193 ? -60.448 -11.674 61.126 1.00 94.44 193 GLN A CA 1
ATOM 1489 C C . GLN A 1 193 ? -61.910 -11.344 60.807 1.00 94.44 193 GLN A C 1
ATOM 1491 O O . GLN A 1 193 ? -62.736 -11.400 61.715 1.00 94.44 193 GLN A O 1
ATOM 1496 N N . GLN A 1 194 ? -62.261 -11.135 59.534 1.00 95.00 194 GLN A N 1
ATOM 1497 C CA . GLN A 1 194 ? -63.646 -10.885 59.109 1.00 95.00 194 GLN A CA 1
ATOM 1498 C C . GLN A 1 194 ? -64.598 -11.999 59.560 1.00 95.00 194 GLN A C 1
ATOM 1500 O O . GLN A 1 194 ? -65.695 -11.729 60.045 1.00 95.00 194 GLN A O 1
ATOM 1505 N N . ARG A 1 195 ? -64.175 -13.267 59.463 1.00 93.69 195 ARG A N 1
ATOM 1506 C CA . ARG A 1 195 ? -64.960 -14.404 59.964 1.00 93.69 195 ARG A CA 1
ATOM 1507 C C . ARG A 1 195 ? -65.178 -14.320 61.476 1.00 93.69 195 ARG A C 1
ATOM 1509 O O . ARG A 1 195 ? -66.289 -14.570 61.935 1.00 93.69 195 ARG A O 1
ATOM 1516 N N . SER A 1 196 ? -64.142 -13.993 62.249 1.00 89.50 196 SER A N 1
ATOM 1517 C CA . SER A 1 196 ? -64.264 -13.836 63.704 1.00 89.50 196 SER A CA 1
ATOM 1518 C C . SER A 1 196 ? -65.137 -12.639 64.090 1.00 89.50 196 SER A C 1
ATOM 1520 O O . SER A 1 196 ? -65.967 -12.759 64.985 1.00 89.50 196 SER A O 1
ATOM 1522 N N . GLU A 1 197 ? -65.037 -11.525 63.367 1.00 89.19 197 GLU A N 1
ATOM 1523 C CA . GLU A 1 197 ? -65.887 -10.348 63.558 1.00 89.19 197 GLU A CA 1
ATOM 1524 C C . GLU A 1 197 ? -67.353 -10.675 63.254 1.00 89.19 197 GLU A C 1
ATOM 1526 O O . GLU A 1 197 ? -68.223 -10.384 64.070 1.00 89.19 197 GLU A O 1
ATOM 1531 N N . ALA A 1 198 ? -67.636 -11.374 62.150 1.00 89.19 198 ALA A N 1
ATOM 1532 C CA . ALA A 1 198 ? -68.984 -11.838 61.827 1.00 89.19 198 ALA A CA 1
ATOM 1533 C C . ALA A 1 198 ? -69.547 -12.780 62.907 1.00 89.19 198 ALA A C 1
ATOM 1535 O O . ALA A 1 198 ? -70.721 -12.683 63.263 1.00 89.19 198 ALA A O 1
ATOM 1536 N N . GLN A 1 199 ? -68.712 -13.659 63.476 1.00 89.12 199 GLN A N 1
ATOM 1537 C CA . GLN A 1 199 ? -69.106 -14.507 64.605 1.00 89.12 199 GLN A CA 1
ATOM 1538 C C . GLN A 1 199 ? -69.430 -13.685 65.859 1.00 89.12 199 GLN A C 1
ATOM 1540 O O . GLN A 1 199 ? -70.427 -13.970 66.520 1.00 89.12 199 GLN A O 1
ATOM 1545 N N . LEU A 1 200 ? -68.639 -12.658 66.180 1.00 84.81 200 LEU A N 1
ATOM 1546 C CA . LEU A 1 200 ? -68.913 -11.763 67.310 1.00 84.81 200 LEU A CA 1
ATOM 1547 C C . LEU A 1 200 ? -70.220 -10.986 67.113 1.00 84.81 200 LEU A C 1
ATOM 1549 O O . LEU A 1 200 ? -71.052 -10.958 68.021 1.00 84.81 200 LEU A O 1
ATOM 1553 N N . VAL A 1 201 ? -70.444 -10.444 65.913 1.00 83.94 201 VAL A N 1
ATOM 1554 C CA . VAL A 1 201 ? -71.691 -9.753 65.555 1.00 83.94 201 VAL A CA 1
ATOM 1555 C C . VAL A 1 201 ? -72.890 -10.701 65.656 1.00 83.94 201 VAL A C 1
ATOM 1557 O O . VAL A 1 201 ? -73.897 -10.341 66.255 1.00 83.94 201 VAL A O 1
ATOM 1560 N N . SER A 1 202 ? -72.777 -11.944 65.167 1.00 84.69 202 SER A N 1
ATOM 1561 C CA . SER A 1 202 ? -73.861 -12.939 65.265 1.00 84.69 202 SER A CA 1
ATOM 1562 C C . SER A 1 202 ? -74.239 -13.302 66.706 1.00 84.69 202 SER A C 1
ATOM 1564 O O . SER A 1 202 ? -75.372 -13.695 66.970 1.00 84.69 202 SER A O 1
ATOM 1566 N N . ARG A 1 203 ? -73.301 -13.153 67.651 1.00 82.75 203 ARG A N 1
ATOM 1567 C CA . ARG A 1 203 ? -73.514 -13.381 69.086 1.00 82.75 203 ARG A CA 1
ATOM 1568 C C . ARG A 1 203 ? -74.031 -12.136 69.821 1.00 82.75 203 ARG A C 1
ATOM 1570 O O . ARG A 1 203 ? -74.119 -12.180 71.043 1.00 82.75 203 ARG A O 1
ATOM 1577 N N . ASN A 1 204 ? -74.366 -11.053 69.106 1.00 75.44 204 ASN A N 1
ATOM 1578 C CA . ASN A 1 204 ? -74.787 -9.765 69.675 1.00 75.44 204 ASN A CA 1
ATOM 1579 C C . ASN A 1 204 ? -73.782 -9.196 70.702 1.00 75.44 204 ASN A C 1
ATOM 1581 O O . ASN A 1 204 ? -74.164 -8.577 71.693 1.00 75.44 204 ASN A O 1
ATOM 1585 N N . MET A 1 205 ? -72.478 -9.410 70.481 1.00 67.12 205 MET A N 1
ATOM 1586 C CA . MET A 1 205 ? -71.434 -8.763 71.282 1.00 67.12 205 MET A CA 1
ATOM 1587 C C . MET A 1 205 ? -71.339 -7.283 70.901 1.00 67.12 205 MET A C 1
ATOM 1589 O O . MET A 1 205 ? -70.880 -6.942 69.810 1.00 67.12 205 MET A O 1
ATOM 1593 N N . ASP A 1 206 ? -71.771 -6.412 71.807 1.00 66.38 206 ASP A N 1
ATOM 1594 C CA . ASP A 1 206 ? -71.748 -4.964 71.624 1.00 66.38 206 ASP A CA 1
ATOM 1595 C C . ASP A 1 206 ? -70.343 -4.386 71.876 1.00 66.38 206 ASP A C 1
ATOM 1597 O O . ASP A 1 206 ? -69.576 -4.906 72.694 1.00 66.38 206 ASP A O 1
ATOM 1601 N N . LYS A 1 207 ? -69.986 -3.271 71.219 1.00 68.25 207 LYS A N 1
ATOM 1602 C CA . LYS A 1 207 ? -68.650 -2.639 71.380 1.00 68.25 207 LYS A CA 1
ATOM 1603 C C . LYS A 1 207 ? -68.371 -2.174 72.820 1.00 68.25 207 LYS A C 1
ATOM 1605 O O . LYS A 1 207 ? -67.213 -1.936 73.168 1.00 68.25 207 LYS A O 1
ATOM 1610 N N . SER A 1 208 ? -69.403 -2.092 73.660 1.00 64.94 208 SER A N 1
ATOM 1611 C CA . SER A 1 208 ? -69.318 -1.790 75.093 1.00 64.94 208 SER A CA 1
ATOM 1612 C C . SER A 1 208 ? -68.703 -2.915 75.940 1.00 64.94 208 SER A C 1
ATOM 1614 O O . SER A 1 208 ? -68.238 -2.640 77.040 1.00 64.94 208 SER A O 1
ATOM 1616 N N . ILE A 1 209 ? -68.635 -4.158 75.436 1.00 67.38 209 ILE A N 1
ATOM 1617 C CA . ILE A 1 209 ? -68.059 -5.331 76.137 1.00 67.38 209 ILE A CA 1
ATOM 1618 C C . ILE A 1 209 ? -66.604 -5.590 75.680 1.00 67.38 209 ILE A C 1
ATOM 1620 O O . ILE A 1 209 ? -66.005 -6.635 75.925 1.00 67.38 209 ILE A O 1
ATOM 1624 N N . THR A 1 210 ? -65.984 -4.630 74.992 1.00 78.06 210 THR A N 1
ATOM 1625 C CA . THR A 1 210 ? -64.567 -4.728 74.616 1.00 78.06 210 THR A CA 1
ATOM 1626 C C . THR A 1 210 ? -63.689 -4.589 75.865 1.00 78.06 210 THR A C 1
ATOM 1628 O O . THR A 1 210 ? -64.007 -3.787 76.740 1.00 78.06 210 THR A O 1
ATOM 1631 N N . HIS A 1 211 ? -62.547 -5.291 75.940 1.00 77.50 211 HIS A N 1
ATOM 1632 C CA . HIS A 1 211 ? -61.602 -5.183 77.070 1.00 77.50 211 HIS A CA 1
ATOM 1633 C C . HIS A 1 211 ? -61.295 -3.722 77.439 1.00 77.50 211 HIS A C 1
ATOM 1635 O O . HIS A 1 211 ? -61.304 -3.362 78.608 1.00 77.50 211 HIS A O 1
ATOM 1641 N N . GLN A 1 212 ? -61.102 -2.861 76.438 1.00 81.06 212 GLN A N 1
ATOM 1642 C CA . GLN A 1 212 ? -60.871 -1.431 76.643 1.00 81.06 212 GLN A CA 1
ATOM 1643 C C . GLN A 1 212 ? -62.045 -0.712 77.334 1.00 81.06 212 GLN A C 1
ATOM 1645 O O . GLN A 1 212 ? -61.810 0.095 78.224 1.00 81.06 212 GLN A O 1
ATOM 1650 N N . ALA A 1 213 ? -63.290 -1.019 76.965 1.00 80.94 213 ALA A N 1
ATOM 1651 C CA . ALA A 1 213 ? -64.478 -0.426 77.579 1.00 80.94 213 ALA A CA 1
ATOM 1652 C C . ALA A 1 213 ? -64.708 -0.950 79.009 1.00 80.94 213 ALA A C 1
ATOM 1654 O O . ALA A 1 213 ? -65.082 -0.185 79.890 1.00 80.94 213 ALA A O 1
ATOM 1655 N N . ILE A 1 214 ? -64.411 -2.231 79.264 1.00 81.88 214 ILE A N 1
ATOM 1656 C CA . ILE A 1 214 ? -64.466 -2.830 80.609 1.00 81.88 214 ILE A CA 1
ATOM 1657 C C . ILE A 1 214 ? -63.415 -2.196 81.529 1.00 81.88 214 ILE A C 1
ATOM 1659 O O . ILE A 1 214 ? -63.720 -1.884 82.678 1.00 81.88 214 ILE A O 1
ATOM 1663 N N . VAL A 1 215 ? -62.196 -1.971 81.024 1.00 84.50 215 VAL A N 1
ATOM 1664 C CA . VAL A 1 215 ? -61.136 -1.282 81.773 1.00 84.50 215 VAL A CA 1
ATOM 1665 C C . VAL A 1 215 ? -61.558 0.151 82.103 1.00 84.50 215 VAL A C 1
ATOM 1667 O O . VAL A 1 215 ? -61.503 0.523 83.271 1.00 84.50 215 VAL A O 1
ATOM 1670 N N . GLN A 1 216 ? -62.082 0.911 81.136 1.00 85.62 216 GLN A N 1
ATOM 1671 C CA . GLN A 1 216 ? -62.587 2.272 81.373 1.00 85.62 216 GLN A CA 1
ATOM 1672 C C . GLN A 1 216 ? -63.721 2.310 82.410 1.00 85.62 216 GLN A C 1
ATOM 1674 O O . GLN A 1 216 ? -63.657 3.085 83.358 1.00 85.62 216 GLN A O 1
ATOM 1679 N N . LEU A 1 217 ? -64.712 1.418 82.304 1.00 82.56 217 LEU A N 1
ATOM 1680 C CA . LEU A 1 217 ? -65.780 1.286 83.304 1.00 82.56 217 LEU A CA 1
ATOM 1681 C C . LEU A 1 217 ? -65.232 0.933 84.694 1.00 82.56 217 LEU A C 1
ATOM 1683 O O . LEU A 1 217 ? -65.731 1.431 85.698 1.00 82.56 217 LEU A O 1
ATOM 1687 N N . SER A 1 218 ? -64.204 0.084 84.777 1.00 84.75 218 SER A N 1
ATOM 1688 C CA . SER A 1 218 ? -63.579 -0.266 86.058 1.00 84.75 218 SER A CA 1
ATOM 1689 C C . SER A 1 218 ? -62.821 0.909 86.685 1.00 84.75 218 SER A C 1
ATOM 1691 O O . SER A 1 218 ? -62.884 1.099 87.900 1.00 84.75 218 SER A O 1
ATOM 1693 N N . GLU A 1 219 ? -62.163 1.732 85.863 1.00 88.81 219 GLU A N 1
ATOM 1694 C CA . GLU A 1 219 ? -61.494 2.962 86.293 1.00 88.81 219 GLU A CA 1
ATOM 1695 C C . GLU A 1 219 ? -62.518 3.998 86.787 1.00 88.81 219 GLU A C 1
ATOM 1697 O O . GLU A 1 219 ? -62.329 4.587 87.852 1.00 88.81 219 GLU A O 1
ATOM 1702 N N . GLU A 1 220 ? -63.641 4.162 86.080 1.00 85.94 220 GLU A N 1
ATOM 1703 C CA . GLU A 1 220 ? -64.749 5.040 86.479 1.00 85.94 220 GLU A CA 1
ATOM 1704 C C . GLU A 1 220 ? -65.429 4.579 87.774 1.00 85.94 220 GLU A C 1
ATOM 1706 O O . GLU A 1 220 ? -65.682 5.393 88.663 1.00 85.94 220 GLU A O 1
ATOM 1711 N N . VAL A 1 221 ? -65.688 3.276 87.931 1.00 85.12 221 VAL A N 1
ATOM 1712 C CA . VAL A 1 221 ? -66.231 2.718 89.180 1.00 85.12 221 VAL A CA 1
ATOM 1713 C C . VAL A 1 221 ? -65.256 2.940 90.333 1.00 85.12 221 VAL A C 1
ATOM 1715 O O . VAL A 1 221 ? -65.690 3.336 91.411 1.00 85.12 221 VAL A O 1
ATOM 1718 N N . GLY A 1 222 ? -63.951 2.752 90.120 1.00 84.69 222 GLY A N 1
ATOM 1719 C CA . GLY A 1 222 ? -62.930 3.049 91.127 1.00 84.69 222 GLY A CA 1
ATOM 1720 C C . GLY A 1 222 ? -62.900 4.530 91.520 1.00 84.69 222 GLY A C 1
ATOM 1721 O O . GLY A 1 222 ? -62.830 4.854 92.707 1.00 84.69 222 GLY A O 1
ATOM 1722 N N . ALA A 1 223 ? -63.018 5.436 90.547 1.00 84.12 223 ALA A N 1
ATOM 1723 C CA . ALA A 1 223 ? -63.109 6.874 90.792 1.00 84.12 223 ALA A CA 1
ATOM 1724 C C . ALA A 1 223 ? -64.371 7.241 91.593 1.00 84.12 223 ALA A C 1
ATOM 1726 O O . ALA A 1 223 ? -64.271 7.891 92.634 1.00 84.12 223 ALA A O 1
ATOM 1727 N N . LEU A 1 224 ? -65.541 6.744 91.183 1.00 83.31 224 LEU A N 1
ATOM 1728 C CA . LEU A 1 224 ? -66.804 6.949 91.898 1.00 83.31 224 LEU A CA 1
ATOM 1729 C C . LEU A 1 224 ? -66.776 6.344 93.305 1.00 83.31 224 LEU A C 1
ATOM 1731 O O . LEU A 1 224 ? -67.295 6.936 94.248 1.00 83.31 224 LEU A O 1
ATOM 1735 N N . GLN A 1 225 ? -66.149 5.184 93.492 1.00 81.81 225 GLN A N 1
ATOM 1736 C CA . GLN A 1 225 ? -66.023 4.553 94.804 1.00 81.81 225 GLN A CA 1
ATOM 1737 C C . GLN A 1 225 ? -65.145 5.395 95.744 1.00 81.81 225 GLN A C 1
ATOM 1739 O O . GLN A 1 225 ? -65.499 5.571 96.913 1.00 81.81 225 GLN A O 1
ATOM 1744 N N . ASN A 1 226 ? -64.072 5.999 95.225 1.00 81.19 226 ASN A N 1
ATOM 1745 C CA . ASN A 1 226 ? -63.247 6.960 95.961 1.00 81.19 226 ASN A CA 1
ATOM 1746 C C . ASN A 1 226 ? -64.010 8.247 96.331 1.00 81.19 226 ASN A C 1
ATOM 1748 O O . ASN A 1 226 ? -63.724 8.831 97.376 1.00 81.19 226 ASN A O 1
ATOM 1752 N N . GLU A 1 227 ? -65.003 8.666 95.540 1.00 81.31 227 GLU A N 1
ATOM 1753 C CA . GLU A 1 227 ? -65.895 9.796 95.857 1.00 81.31 227 GLU A CA 1
ATOM 1754 C C . GLU A 1 227 ? -67.027 9.428 96.835 1.00 81.31 227 GLU A C 1
ATOM 1756 O O . GLU A 1 227 ? -67.409 10.232 97.690 1.00 8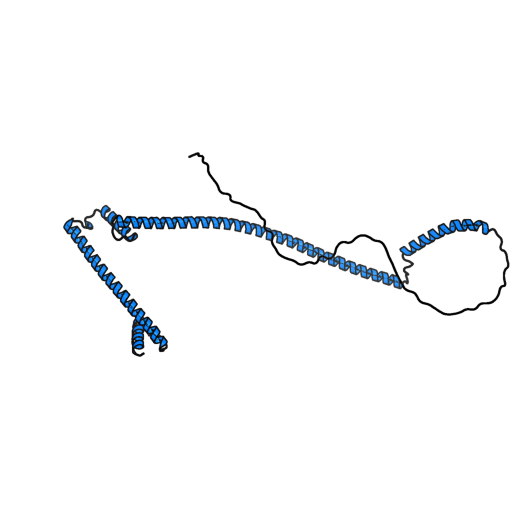1.31 227 GLU A O 1
ATOM 1761 N N . ILE A 1 228 ? -67.547 8.198 96.773 1.00 79.38 228 ILE A N 1
ATOM 1762 C CA . ILE A 1 228 ? -68.605 7.709 97.669 1.00 79.38 228 ILE A CA 1
ATOM 1763 C C . ILE A 1 228 ? -68.084 7.536 99.099 1.00 79.38 228 ILE A C 1
ATOM 1765 O O . ILE A 1 228 ? -68.813 7.842 100.039 1.00 79.38 228 ILE A O 1
ATOM 1769 N N . ILE A 1 229 ? -66.839 7.091 99.301 1.00 76.50 229 ILE A N 1
ATOM 1770 C CA . ILE A 1 229 ? -66.240 6.906 100.639 1.00 76.50 229 ILE A CA 1
ATOM 1771 C C . ILE A 1 229 ? -66.346 8.171 101.529 1.00 76.50 229 ILE A C 1
ATOM 1773 O O . ILE A 1 229 ? -66.873 8.067 102.642 1.00 76.50 229 ILE A O 1
ATOM 1777 N N . PRO A 1 230 ? -65.924 9.377 101.095 1.00 78.62 230 PRO A N 1
ATOM 1778 C CA . PRO A 1 230 ? -66.065 10.596 101.893 1.00 78.62 230 PRO A CA 1
ATOM 1779 C C . PRO A 1 230 ? -67.514 11.093 101.996 1.00 78.62 230 PRO A C 1
ATOM 1781 O O . PRO A 1 230 ? -67.876 11.680 103.016 1.00 78.62 230 PRO A O 1
ATOM 1784 N N . LEU A 1 231 ? -68.359 10.859 100.985 1.00 73.06 231 LEU A N 1
ATOM 1785 C CA . LEU A 1 231 ? -69.782 11.217 101.029 1.00 73.06 231 LEU A CA 1
ATOM 1786 C C . LEU A 1 231 ? -70.566 10.341 102.017 1.00 73.06 231 LEU A C 1
ATOM 1788 O O . LEU A 1 231 ? -71.376 10.859 102.782 1.00 73.06 231 LEU A O 1
ATOM 1792 N N . LYS A 1 232 ? -70.276 9.038 102.082 1.00 71.69 232 LYS A N 1
ATOM 1793 C CA . LYS A 1 232 ? -70.873 8.109 103.050 1.00 71.69 232 LYS A CA 1
ATOM 1794 C C . LYS A 1 232 ? -70.476 8.473 104.482 1.00 71.69 232 LYS A C 1
ATOM 1796 O O . LYS A 1 232 ? -71.335 8.507 105.355 1.00 71.69 232 LYS A O 1
ATOM 1801 N N . LYS A 1 233 ? -69.217 8.878 104.687 1.00 74.62 233 LYS A N 1
ATOM 1802 C CA . LYS A 1 233 ? -68.713 9.410 105.966 1.00 74.62 233 LYS A CA 1
ATOM 1803 C C . LYS A 1 233 ? -69.398 10.722 106.389 1.00 74.62 233 LYS A C 1
ATOM 1805 O O . LYS A 1 233 ? -69.501 11.007 107.576 1.00 74.62 233 LYS A O 1
ATOM 1810 N N . LYS A 1 234 ? -69.885 11.525 105.431 1.00 69.62 234 LYS A N 1
ATOM 1811 C CA . LYS A 1 234 ? -70.717 12.719 105.694 1.00 69.62 234 LYS A CA 1
ATOM 1812 C C . LYS A 1 234 ? -72.195 12.394 105.948 1.00 69.62 234 LYS A C 1
ATOM 1814 O O . LYS A 1 234 ? -72.876 13.214 106.554 1.00 69.62 234 LYS A O 1
ATOM 1819 N N . LEU A 1 235 ? -72.689 11.246 105.480 1.00 66.25 235 LEU A N 1
ATOM 1820 C CA . LEU A 1 235 ? -74.078 10.797 105.643 1.00 66.25 235 LEU A CA 1
ATOM 1821 C C . LEU A 1 235 ? -74.293 9.995 106.938 1.00 66.25 235 LEU A C 1
ATOM 1823 O O . LEU A 1 235 ? -75.391 9.991 107.479 1.00 66.25 235 LEU A O 1
ATOM 1827 N N . GLU A 1 236 ? -73.246 9.354 107.455 1.00 63.81 236 GLU A N 1
ATOM 1828 C CA . GLU A 1 236 ? -73.241 8.566 108.699 1.00 63.81 236 GLU A CA 1
ATOM 1829 C C . GLU A 1 236 ? -73.838 9.300 109.925 1.00 63.81 236 GLU A C 1
ATOM 1831 O O . GLU A 1 236 ? -74.605 8.679 110.654 1.00 63.81 236 GLU A O 1
ATOM 1836 N N . PRO A 1 237 ? -73.641 10.623 110.113 1.00 65.88 237 PRO A N 1
ATOM 1837 C CA . PRO A 1 237 ? -74.315 11.384 111.173 1.00 65.88 237 PRO A CA 1
ATOM 1838 C C . PRO A 1 237 ? -75.829 11.602 110.971 1.00 65.88 237 PRO A C 1
ATOM 1840 O O . PRO A 1 237 ? -76.513 11.997 111.909 1.00 65.88 237 PRO A O 1
ATOM 1843 N N . TYR A 1 238 ? -76.361 11.392 109.761 1.00 59.66 238 TYR A N 1
ATOM 1844 C CA . TYR A 1 238 ? -77.773 11.626 109.413 1.00 59.66 238 TYR A CA 1
ATOM 1845 C C . TYR A 1 238 ? -78.629 10.348 109.420 1.00 59.66 238 TYR A C 1
ATOM 1847 O O . TYR A 1 238 ? -79.851 10.439 109.323 1.00 59.66 238 TYR A O 1
ATOM 1855 N N . MET A 1 239 ? -78.017 9.165 109.549 1.00 56.75 239 MET A N 1
ATOM 1856 C CA . MET A 1 239 ? -78.713 7.867 109.525 1.00 56.75 239 MET A CA 1
ATOM 1857 C C . MET A 1 239 ? -79.221 7.408 110.907 1.00 56.75 239 MET A C 1
ATOM 1859 O O . MET A 1 239 ? -79.932 6.411 110.979 1.00 56.75 239 MET A O 1
ATOM 1863 N N . ASP A 1 240 ? -78.917 8.154 111.977 1.00 56.12 240 ASP A N 1
ATOM 1864 C CA . ASP A 1 240 ? -79.373 7.902 113.360 1.00 56.12 240 ASP A CA 1
ATOM 1865 C C . ASP A 1 240 ? -80.677 8.648 113.730 1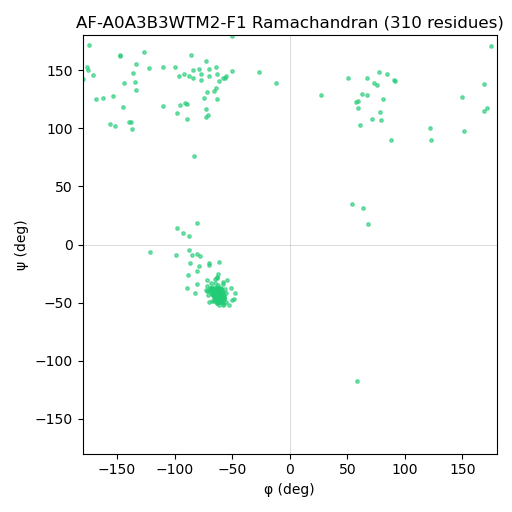.00 56.12 240 ASP A C 1
ATOM 1867 O O . ASP A 1 240 ? -81.104 8.675 114.887 1.00 56.12 240 ASP A O 1
ATOM 1871 N N . LEU A 1 241 ? -81.358 9.249 112.748 1.00 51.09 241 LEU A N 1
ATOM 1872 C CA . LEU A 1 241 ? -82.673 9.866 112.938 1.00 51.09 241 LEU A CA 1
ATOM 1873 C C . LEU A 1 241 ? -83.793 8.880 112.553 1.00 51.09 241 LEU A C 1
ATOM 1875 O O . LEU A 1 241 ? -83.896 8.427 111.416 1.00 51.09 241 LEU A O 1
ATOM 1879 N N . SER A 1 242 ? -84.654 8.558 113.524 1.00 39.66 242 SER A N 1
ATOM 1880 C CA . SER A 1 242 ? -85.848 7.705 113.370 1.00 39.66 242 SER A CA 1
ATOM 1881 C C . SER A 1 242 ? -86.899 8.328 112.420 1.00 39.66 242 SER A C 1
ATOM 1883 O O . SER A 1 242 ? -86.974 9.553 112.320 1.00 39.66 242 SER A O 1
ATOM 1885 N N . PRO A 1 243 ? -87.746 7.532 111.730 1.00 47.12 243 PRO A N 1
ATOM 1886 C CA . PRO A 1 243 ? -88.515 7.996 110.574 1.00 47.12 243 PRO A CA 1
ATOM 1887 C C . PRO A 1 243 ? -89.692 8.894 110.972 1.00 47.12 243 PRO A C 1
ATOM 1889 O O . PRO A 1 243 ? -90.564 8.485 111.743 1.00 47.12 243 PRO A O 1
ATOM 1892 N N . VAL A 1 244 ? -89.774 10.092 110.387 1.00 36.22 244 VAL A N 1
ATOM 1893 C CA . VAL A 1 244 ? -90.938 10.972 110.555 1.00 36.22 244 VAL A CA 1
ATOM 1894 C C . VAL A 1 244 ? -91.957 10.702 109.447 1.00 36.22 244 VAL A C 1
ATOM 1896 O O . VAL A 1 244 ? -91.663 10.784 108.256 1.00 36.22 244 VAL A O 1
ATOM 1899 N N . ARG A 1 245 ? -93.168 10.342 109.880 1.00 32.25 245 ARG A N 1
ATOM 1900 C CA . ARG A 1 245 ? -94.392 10.229 109.080 1.00 32.25 245 ARG A CA 1
ATOM 1901 C C . ARG A 1 245 ? -94.926 11.623 108.711 1.00 32.25 245 ARG A C 1
ATOM 1903 O O . ARG A 1 245 ? -94.702 12.575 109.443 1.00 32.25 245 ARG A O 1
ATOM 1910 N N . SER A 1 246 ? -95.721 11.644 107.638 1.00 34.91 246 SER A N 1
ATOM 1911 C CA . SER A 1 246 ? -96.602 12.705 107.109 1.00 34.91 246 SER A CA 1
ATOM 1912 C C . SER A 1 246 ? -95.964 13.844 106.309 1.00 34.91 246 SER A C 1
ATOM 1914 O O . SER A 1 246 ? -95.400 14.761 106.885 1.00 34.91 246 SER A O 1
ATOM 1916 N N . PHE A 1 247 ? -96.183 13.819 104.990 1.00 28.88 247 PHE A N 1
ATOM 1917 C CA . PHE A 1 247 ? -97.051 14.787 104.303 1.00 28.88 247 PHE A CA 1
ATOM 1918 C C . PHE A 1 247 ? -97.636 14.122 103.046 1.00 28.88 247 PHE A C 1
ATOM 1920 O O . PHE A 1 247 ? -96.962 13.936 102.038 1.00 28.88 247 PHE A O 1
ATOM 1927 N N . SER A 1 248 ? -98.899 13.710 103.140 1.00 26.45 248 SER A N 1
ATOM 1928 C CA . SER A 1 248 ? -99.774 13.469 101.996 1.00 26.45 248 SER A CA 1
ATOM 1929 C C . SER A 1 248 ? -100.693 14.682 101.823 1.00 26.45 248 SER A C 1
ATOM 1931 O O . SER A 1 248 ? -101.033 15.350 102.797 1.00 26.45 248 SER A O 1
ATOM 1933 N N . SER A 1 249 ? -101.119 14.902 100.578 1.00 28.03 249 SER A N 1
ATOM 1934 C CA . SER A 1 249 ? -102.011 15.953 100.058 1.00 28.03 249 SER A CA 1
ATOM 1935 C C . SER A 1 249 ? -101.349 17.268 99.624 1.00 28.03 249 SER A C 1
ATOM 1937 O O . SER A 1 249 ? -101.251 18.233 100.367 1.00 28.03 249 SER A O 1
ATOM 1939 N N . PHE A 1 250 ? -100.974 17.314 98.346 1.00 28.86 250 PHE A N 1
ATOM 1940 C CA . PHE A 1 250 ? -101.497 18.336 97.440 1.00 28.86 250 PHE A CA 1
ATOM 1941 C C . PHE A 1 250 ? -101.775 17.645 96.106 1.00 28.86 250 PHE A C 1
ATOM 1943 O O . PHE A 1 250 ? -100.860 17.221 95.402 1.00 28.86 250 PHE A O 1
ATOM 1950 N N . SER A 1 251 ? -103.056 17.418 95.840 1.00 30.72 251 SER A N 1
ATOM 1951 C CA . SER A 1 251 ? -103.556 16.948 94.561 1.00 30.72 251 SER A CA 1
ATOM 1952 C C . SER A 1 251 ? -103.819 18.142 93.642 1.00 30.72 251 SER A C 1
ATOM 1954 O O . SER A 1 251 ? -104.291 19.189 94.082 1.00 30.72 251 SER A O 1
ATOM 1956 N N . ASP A 1 252 ? -103.558 17.882 92.363 1.00 28.86 252 ASP A N 1
ATOM 1957 C CA . ASP A 1 252 ? -104.183 18.456 91.170 1.00 28.86 252 ASP A CA 1
ATOM 1958 C C . ASP A 1 252 ? -103.583 19.706 90.509 1.00 28.86 252 ASP A C 1
ATOM 1960 O O . ASP A 1 252 ? -103.194 20.680 91.147 1.00 28.86 252 ASP A O 1
ATOM 1964 N N . PHE A 1 253 ? -103.625 19.635 89.164 1.00 28.48 253 PHE A N 1
ATOM 1965 C CA . PHE A 1 253 ? -103.242 20.613 88.132 1.00 28.48 253 PHE A CA 1
ATOM 1966 C C . PHE A 1 253 ? -101.717 20.710 87.882 1.00 28.48 253 PHE A C 1
ATOM 1968 O O . PHE A 1 253 ? -100.967 21.134 88.745 1.00 28.48 253 PHE A O 1
ATOM 1975 N N . ILE A 1 254 ? -101.137 20.339 86.725 1.00 33.97 254 ILE A N 1
ATOM 1976 C CA . ILE A 1 254 ? -101.390 20.836 85.356 1.00 33.97 254 ILE A CA 1
ATOM 1977 C C . ILE A 1 254 ? -100.841 19.836 84.297 1.00 33.97 254 ILE A C 1
ATOM 1979 O O . ILE A 1 254 ? -99.674 19.461 84.314 1.00 33.97 254 ILE A O 1
ATOM 1983 N N . THR A 1 255 ? -101.732 19.434 83.388 1.00 29.89 255 THR A N 1
ATOM 1984 C CA . THR A 1 255 ? -101.640 19.241 81.920 1.00 29.89 255 THR A CA 1
ATOM 1985 C C . THR A 1 255 ? -100.311 18.895 81.207 1.00 29.89 255 THR A C 1
ATOM 1987 O O . THR A 1 255 ? -99.342 19.648 81.222 1.00 29.89 255 THR A O 1
ATOM 1990 N N . PHE A 1 256 ? -100.367 17.833 80.385 1.00 36.66 256 PHE A N 1
ATOM 1991 C CA . PHE A 1 256 ? -99.551 17.650 79.168 1.00 36.66 256 PHE A CA 1
ATOM 1992 C C . PHE A 1 256 ? -99.609 18.890 78.252 1.00 36.66 256 PHE A C 1
ATOM 1994 O O . PHE A 1 256 ? -100.676 19.488 78.098 1.00 36.66 256 PHE A O 1
ATOM 2001 N N . PRO A 1 257 ? -98.527 19.172 77.502 1.00 36.81 257 PRO A N 1
ATOM 2002 C CA . PRO A 1 257 ? -98.720 19.163 76.056 1.00 36.81 257 PRO A CA 1
ATOM 2003 C C . PRO A 1 257 ? -97.609 18.452 75.274 1.00 36.81 257 PRO A C 1
ATOM 2005 O O . PRO A 1 257 ? -96.425 18.449 75.597 1.00 36.81 257 PRO A O 1
ATOM 2008 N N . THR A 1 258 ? -98.060 17.869 74.173 1.00 35.16 258 THR A N 1
ATOM 2009 C CA . THR A 1 258 ? -97.307 17.415 73.010 1.00 35.16 258 THR A CA 1
ATOM 2010 C C . THR A 1 258 ? -96.748 18.573 72.168 1.00 35.16 258 THR A C 1
ATOM 2012 O O . THR A 1 258 ? -97.448 19.561 71.974 1.00 35.16 258 THR A O 1
ATOM 2015 N N . LYS A 1 259 ? -95.613 18.299 71.500 1.00 34.59 259 LYS A N 1
ATOM 2016 C CA . LYS A 1 259 ? -95.108 18.864 70.221 1.00 34.59 259 LYS A CA 1
ATOM 2017 C C . LYS A 1 259 ? -94.512 20.286 70.193 1.00 34.59 259 LYS A C 1
ATOM 2019 O O . LYS A 1 259 ? -95.124 21.250 70.623 1.00 34.59 259 LYS A O 1
ATOM 2024 N N . GLY A 1 260 ? -93.392 20.380 69.461 1.00 30.03 260 GLY A N 1
ATOM 2025 C CA . GLY A 1 260 ? -92.879 21.590 68.799 1.00 30.03 260 GLY A CA 1
ATOM 2026 C C . GLY A 1 260 ? -91.467 21.957 69.254 1.00 30.03 260 GLY A C 1
ATOM 2027 O O . GLY A 1 260 ? -91.326 22.568 70.298 1.00 30.03 260 GLY A O 1
ATOM 2028 N N . ALA A 1 261 ? -90.424 21.448 68.582 1.00 30.73 261 ALA A N 1
ATOM 2029 C CA . ALA A 1 261 ? -89.630 22.177 67.570 1.00 30.73 261 ALA A CA 1
ATOM 2030 C C . ALA A 1 261 ? -88.524 23.033 68.256 1.00 30.73 261 ALA A C 1
ATOM 2032 O O . ALA A 1 261 ? -88.688 23.461 69.382 1.00 30.73 261 ALA A O 1
ATOM 2033 N N . ILE A 1 262 ? -87.328 23.285 67.731 1.00 34.72 262 ILE A N 1
ATOM 2034 C CA . ILE A 1 262 ? -86.971 23.901 66.456 1.00 34.72 262 ILE A CA 1
ATOM 2035 C C . ILE A 1 262 ? -85.443 23.723 66.287 1.00 34.72 262 ILE A C 1
ATOM 2037 O O . ILE A 1 262 ? -84.667 23.751 67.239 1.00 34.72 262 ILE A O 1
ATOM 2041 N N . THR A 1 263 ? -85.045 23.542 65.039 1.00 30.73 263 THR A N 1
ATOM 2042 C CA . THR A 1 263 ? -83.705 23.592 64.438 1.00 30.73 263 THR A CA 1
ATOM 2043 C C . THR A 1 263 ? -82.913 24.902 64.640 1.00 30.73 263 THR A C 1
ATOM 2045 O O . THR A 1 263 ? -83.491 25.961 64.457 1.00 30.73 263 THR A O 1
ATOM 2048 N N . PHE A 1 264 ? -81.583 24.780 64.827 1.00 35.72 264 PHE A N 1
ATOM 2049 C CA . PHE A 1 264 ? -80.445 25.635 64.373 1.00 35.72 264 PHE A CA 1
ATOM 2050 C C . PHE A 1 264 ? -80.434 27.174 64.602 1.00 35.72 264 PHE A C 1
ATOM 2052 O O . PHE A 1 264 ? -81.445 27.851 64.464 1.00 35.72 264 PHE A O 1
ATOM 2059 N N . PRO A 1 265 ? -79.249 27.759 64.903 1.00 36.53 265 PRO A N 1
ATOM 2060 C CA . PRO A 1 265 ? -78.309 28.242 63.861 1.00 36.53 265 PRO A CA 1
ATOM 2061 C C . PRO A 1 265 ? -76.848 27.819 64.164 1.00 36.53 265 PRO A C 1
ATOM 2063 O O . PRO A 1 265 ? -76.483 27.622 65.314 1.00 36.53 265 PRO A O 1
ATOM 2066 N N . VAL A 1 266 ? -75.997 27.406 63.219 1.00 30.47 266 VAL A N 1
ATOM 2067 C CA . VAL A 1 266 ? -75.285 28.123 62.135 1.00 30.47 266 VAL A CA 1
ATOM 2068 C C . VAL A 1 266 ? -74.388 29.285 62.593 1.00 30.47 266 VAL A C 1
ATOM 2070 O O . VAL A 1 266 ? -74.865 30.297 63.092 1.00 30.47 266 VAL A O 1
ATOM 2073 N N . SER A 1 267 ? -73.110 29.145 62.201 1.00 30.06 267 SER A N 1
ATOM 2074 C CA . SER A 1 267 ? -72.037 30.146 62.023 1.00 30.06 267 SER A CA 1
ATOM 2075 C C . SER A 1 267 ? -71.339 30.672 63.281 1.00 30.06 267 SER A C 1
ATOM 2077 O O . SER A 1 267 ? -71.969 30.837 64.309 1.00 30.06 267 SER A O 1
ATOM 2079 N N . SER A 1 268 ? -70.059 31.046 63.297 1.00 27.08 268 SER A N 1
ATOM 2080 C CA . SER A 1 268 ? -68.848 30.885 62.468 1.00 27.08 268 SER A CA 1
ATOM 2081 C C . SER A 1 268 ? -67.774 31.766 63.163 1.00 27.08 268 SER A C 1
ATOM 2083 O O . SER A 1 268 ? -68.138 32.572 64.017 1.00 27.08 268 SER A O 1
ATOM 2085 N N . PHE A 1 269 ? -66.502 31.687 62.741 1.00 27.03 269 PHE A N 1
ATOM 2086 C CA . PHE A 1 269 ? -65.389 32.619 63.065 1.00 27.03 269 PHE A CA 1
ATOM 2087 C C . PHE A 1 269 ? -64.801 32.556 64.499 1.00 27.03 269 PHE A C 1
ATOM 2089 O O . PHE A 1 269 ? -65.523 32.501 65.477 1.00 27.03 269 PHE A O 1
ATOM 2096 N N . GLU A 1 270 ? -63.492 32.640 64.765 1.00 29.20 270 GLU A N 1
ATOM 2097 C CA . GLU A 1 270 ? -62.257 32.699 63.970 1.00 29.20 270 GLU A CA 1
ATOM 2098 C C . GLU A 1 270 ? -61.053 32.685 64.949 1.00 29.20 270 GLU A C 1
ATOM 2100 O O . GLU A 1 270 ? -61.150 33.287 66.013 1.00 29.20 270 GLU A O 1
ATOM 2105 N N . LYS A 1 271 ? -59.887 32.177 64.493 1.00 31.28 271 LYS A N 1
ATOM 2106 C CA . LYS A 1 271 ? -58.500 32.591 64.869 1.00 31.28 271 LYS A CA 1
ATOM 2107 C C . LYS A 1 271 ? -58.030 32.302 66.324 1.00 31.28 271 LYS A C 1
ATOM 2109 O O . LYS A 1 271 ? -58.747 32.497 67.280 1.00 31.28 271 LYS A O 1
ATOM 2114 N N . LYS A 1 272 ? -56.774 31.937 66.631 1.00 29.72 272 LYS A N 1
ATOM 2115 C CA . LYS A 1 272 ? -55.476 32.037 65.930 1.00 29.72 272 LYS A CA 1
ATOM 2116 C C . LYS A 1 272 ? -54.376 31.324 66.751 1.00 29.72 272 LYS A C 1
ATOM 2118 O O . LYS A 1 272 ? -54.367 31.474 67.966 1.00 29.72 272 LYS A O 1
ATOM 2123 N N . LYS A 1 273 ? -53.369 30.802 66.025 1.00 29.84 273 LYS A N 1
ATOM 2124 C CA . LYS A 1 273 ? -51.916 30.585 66.318 1.00 29.84 273 LYS A CA 1
ATOM 2125 C C . LYS A 1 273 ? -51.504 29.106 66.198 1.00 29.84 273 LYS A C 1
ATOM 2127 O O . LYS A 1 273 ? -51.915 28.299 67.011 1.00 29.84 273 LYS A O 1
ATOM 2132 N N . LYS A 1 274 ? -50.885 28.705 65.067 1.00 33.94 274 LYS A N 1
ATOM 2133 C CA . LYS A 1 274 ? -49.430 28.790 64.709 1.00 33.94 274 LYS A CA 1
ATOM 2134 C C . LYS A 1 274 ? -48.610 27.860 65.625 1.00 33.94 274 LYS A C 1
ATOM 2136 O O . LYS A 1 274 ? -48.718 28.022 66.826 1.00 33.94 274 LYS A O 1
ATOM 2141 N N . ASN A 1 275 ? -47.737 26.950 65.186 1.00 32.22 275 ASN A N 1
ATOM 2142 C CA . ASN A 1 275 ? -46.861 26.888 64.007 1.00 32.22 275 ASN A CA 1
ATOM 2143 C C . ASN A 1 275 ? -46.173 25.493 63.955 1.00 32.22 275 ASN A C 1
ATOM 2145 O O . ASN A 1 275 ? -46.167 24.812 64.976 1.00 32.22 275 ASN A O 1
ATOM 2149 N N . LEU A 1 276 ? -45.468 25.206 62.843 1.00 29.75 276 LEU A N 1
ATOM 2150 C CA . LEU A 1 276 ? -44.467 24.131 62.603 1.00 29.75 276 LEU A CA 1
ATOM 2151 C C . LEU A 1 276 ? -45.038 22.724 62.287 1.00 29.75 276 LEU A C 1
ATOM 2153 O O . LEU A 1 276 ? -45.820 22.199 63.057 1.00 29.75 276 LEU A O 1
ATOM 2157 N N . LEU A 1 277 ? -44.709 22.023 61.194 1.00 33.72 277 LEU A N 1
ATOM 2158 C CA . LEU A 1 277 ? -43.576 22.090 60.266 1.00 33.72 277 LEU A CA 1
ATOM 2159 C C . LEU A 1 277 ? -44.032 21.788 58.822 1.00 33.72 277 LEU A C 1
ATOM 2161 O O . LEU A 1 277 ? -44.799 20.864 58.567 1.00 33.72 277 LEU A O 1
ATOM 2165 N N . ILE A 1 278 ? -43.486 22.562 57.888 1.00 32.41 278 ILE A N 1
ATOM 2166 C CA . ILE A 1 278 ? -43.451 22.340 56.438 1.00 32.41 278 ILE A CA 1
ATOM 2167 C C . ILE A 1 278 ? -42.153 21.585 56.114 1.00 32.41 278 ILE A C 1
ATOM 2169 O O . ILE A 1 278 ? -41.150 21.848 56.771 1.00 32.41 278 ILE A O 1
ATOM 2173 N N . LEU A 1 279 ? -42.190 20.716 55.095 1.00 32.12 279 LEU A N 1
ATOM 2174 C CA . LEU A 1 279 ? -41.169 20.359 54.078 1.00 32.12 279 LEU A CA 1
ATOM 2175 C C . LEU A 1 279 ? -41.413 18.878 53.697 1.00 32.12 279 LEU A C 1
ATOM 2177 O O . LEU A 1 279 ? -41.434 18.035 54.578 1.00 32.12 279 LEU A O 1
ATOM 2181 N N . LYS A 1 280 ? -41.573 18.425 52.448 1.00 31.39 280 LYS A N 1
ATOM 2182 C CA . LYS A 1 280 ? -41.307 18.971 51.109 1.00 31.39 280 LYS A CA 1
ATOM 2183 C C . LYS A 1 280 ? -42.002 18.038 50.095 1.00 31.39 280 LYS A C 1
ATOM 2185 O O . LYS A 1 280 ? -41.686 16.855 50.073 1.00 31.39 280 LYS A O 1
ATOM 2190 N N . CYS A 1 281 ? -42.866 18.561 49.228 1.00 27.53 281 CYS A N 1
ATOM 2191 C CA . CYS A 1 281 ? -43.210 17.953 47.935 1.00 27.53 281 CYS A CA 1
ATOM 2192 C C . CYS A 1 281 ? -43.713 19.056 47.000 1.00 27.53 281 CYS A C 1
ATOM 2194 O O . CYS A 1 281 ? -44.820 19.547 47.188 1.00 27.53 281 CYS A O 1
ATOM 2196 N N . ALA A 1 282 ? -42.849 19.461 46.065 1.00 31.81 282 ALA A N 1
ATOM 2197 C CA . ALA A 1 282 ? -43.127 20.033 44.741 1.00 31.81 282 ALA A CA 1
ATOM 2198 C C . ALA A 1 282 ? -41.973 20.967 44.346 1.00 31.81 282 ALA A C 1
ATOM 2200 O O . ALA A 1 282 ? -41.926 22.129 44.741 1.00 31.81 282 ALA A O 1
ATOM 2201 N N . PHE A 1 283 ? -41.044 20.455 43.542 1.00 28.64 283 PHE A N 1
ATOM 2202 C CA . PHE A 1 283 ? -40.315 21.288 42.593 1.00 28.64 283 PHE A CA 1
ATOM 2203 C C . PHE A 1 283 ? -40.244 20.515 41.279 1.00 28.64 283 PHE A C 1
ATOM 2205 O O . PHE A 1 283 ? -39.469 19.577 41.121 1.00 28.64 283 PHE A O 1
ATOM 2212 N N . PHE A 1 284 ? -41.144 20.886 40.374 1.00 30.14 284 PHE A N 1
ATOM 2213 C CA . PHE A 1 284 ? -41.116 20.550 38.961 1.00 30.14 284 PHE A CA 1
ATOM 2214 C C . PHE A 1 284 ? -40.497 21.773 38.276 1.00 30.14 284 PHE A C 1
ATOM 2216 O O . PHE A 1 284 ? -41.102 22.840 38.294 1.00 30.14 284 PHE A O 1
ATOM 2223 N N . HIS A 1 285 ? -39.303 21.648 37.699 1.00 32.91 285 HIS A N 1
ATOM 2224 C CA . HIS A 1 285 ? -38.925 22.470 36.554 1.00 32.91 285 HIS A CA 1
ATOM 2225 C C . HIS A 1 285 ? -37.887 21.754 35.689 1.00 32.91 285 HIS A C 1
ATOM 2227 O O . HIS A 1 285 ? -36.872 21.255 36.164 1.00 32.91 285 HIS A O 1
ATOM 2233 N N . SER A 1 286 ? -38.244 21.703 34.410 1.00 30.36 286 SER A N 1
ATOM 2234 C CA . SER A 1 286 ? -37.477 21.479 33.192 1.00 30.36 286 SER A CA 1
ATOM 2235 C C . SER A 1 286 ? -35.943 21.514 33.253 1.00 30.36 286 SER A C 1
ATOM 2237 O O . SER A 1 286 ? -35.334 22.429 33.796 1.00 30.36 286 SER A O 1
ATOM 2239 N N . LYS A 1 287 ? -35.368 20.554 32.509 1.00 36.91 287 LYS A N 1
ATOM 2240 C CA . LYS A 1 287 ? -34.091 20.583 31.758 1.00 36.91 287 LYS A CA 1
ATOM 2241 C C . LYS A 1 287 ? -33.662 21.998 31.299 1.00 36.91 287 LYS A C 1
ATOM 2243 O O . LYS A 1 287 ? -34.543 22.777 30.927 1.00 36.91 287 LYS A O 1
ATOM 2248 N N . PRO A 1 288 ? -32.344 22.299 31.203 1.00 37.50 288 PRO A N 1
ATOM 2249 C CA . PRO A 1 288 ? -31.579 21.934 29.991 1.00 37.50 288 PRO A CA 1
ATOM 2250 C C . PRO A 1 288 ? -30.077 21.577 30.167 1.00 37.50 288 PRO A C 1
ATOM 2252 O O . PRO A 1 288 ? -29.444 21.931 31.152 1.00 37.50 288 PRO A O 1
ATOM 2255 N N . SER A 1 289 ? -29.556 20.899 29.128 1.00 31.36 289 SER A N 1
ATOM 2256 C CA . SER A 1 289 ? -28.194 20.949 28.536 1.00 31.36 289 SER A CA 1
ATOM 2257 C C . SER A 1 289 ? -26.918 20.633 29.351 1.00 31.36 289 SER A C 1
ATOM 2259 O O . SER A 1 289 ? -26.576 21.309 30.312 1.00 31.36 289 SER A O 1
ATOM 2261 N N . GLU A 1 290 ? -26.169 19.654 28.822 1.00 33.47 290 GLU A N 1
ATOM 2262 C CA . GLU A 1 290 ? -24.718 19.361 28.931 1.00 33.47 290 GLU A CA 1
ATOM 2263 C C . GLU A 1 290 ? -23.785 20.573 28.646 1.00 33.47 290 GLU A C 1
ATOM 2265 O O . GLU A 1 290 ? -24.286 21.595 28.172 1.00 33.47 290 GLU A O 1
ATOM 2270 N N . PRO A 1 291 ? -22.430 20.464 28.716 1.00 40.91 291 PRO A N 1
ATOM 2271 C CA . PRO A 1 291 ? -21.545 19.553 29.467 1.00 40.91 291 PRO A CA 1
ATOM 2272 C C . PRO A 1 291 ? -20.481 20.304 30.314 1.00 40.91 291 PRO A C 1
ATOM 2274 O O . PRO A 1 291 ? -20.174 21.473 30.089 1.00 40.91 291 PRO A O 1
ATOM 2277 N N . ILE A 1 292 ? -19.831 19.595 31.245 1.00 31.44 292 ILE A N 1
ATOM 2278 C CA . ILE A 1 292 ? -18.602 20.041 31.925 1.00 31.44 292 ILE A CA 1
ATOM 2279 C C . ILE A 1 292 ? -17.439 19.175 31.429 1.00 31.44 292 ILE A C 1
ATOM 2281 O O . ILE A 1 292 ? -17.424 17.969 31.661 1.00 31.44 292 ILE A O 1
ATOM 2285 N N . SER A 1 293 ? -16.437 19.797 30.810 1.00 32.12 293 SER A N 1
ATOM 2286 C CA . SER A 1 293 ? -15.071 19.271 30.750 1.00 32.12 293 SER A CA 1
ATOM 2287 C C . SER A 1 293 ? -14.084 20.387 31.078 1.00 32.12 293 SER A C 1
ATOM 2289 O O . SER A 1 293 ? -14.204 21.509 30.589 1.00 32.12 293 SER A O 1
ATOM 2291 N N . CYS A 1 294 ? -13.151 20.037 31.953 1.00 30.23 294 CYS A N 1
ATOM 2292 C CA . CYS A 1 294 ? -12.227 20.874 32.694 1.00 30.23 294 CYS A CA 1
ATOM 2293 C C . CYS A 1 294 ? -11.345 21.812 31.860 1.00 30.23 294 CYS A C 1
ATOM 2295 O O . CYS A 1 294 ? -10.812 21.465 30.810 1.00 30.23 294 CYS A O 1
ATOM 2297 N N . THR A 1 295 ? -11.109 22.977 32.451 1.00 30.98 295 THR A N 1
ATOM 2298 C CA . THR A 1 295 ? -10.013 23.899 32.174 1.00 30.98 295 THR A CA 1
ATOM 2299 C C . THR A 1 295 ? -8.684 23.347 32.694 1.00 30.98 295 THR A C 1
ATOM 2301 O O . THR A 1 295 ? -8.576 23.020 33.876 1.00 30.98 295 THR A O 1
ATOM 2304 N N . SER A 1 296 ? -7.646 23.365 31.862 1.00 33.78 296 SER A N 1
ATOM 2305 C CA . SER A 1 296 ? -6.274 23.617 32.314 1.00 33.78 296 SER A CA 1
ATOM 2306 C C . SER A 1 296 ? -5.538 24.408 31.236 1.00 33.78 296 SER A C 1
ATOM 2308 O O . SER A 1 296 ? -5.419 23.965 30.094 1.00 33.78 296 SER A O 1
ATOM 2310 N N . GLU A 1 297 ? -5.110 25.606 31.620 1.00 33.44 297 GLU A N 1
ATOM 2311 C CA . GLU A 1 297 ? -4.272 26.530 30.866 1.00 33.44 297 GLU A CA 1
ATOM 2312 C C . GLU A 1 297 ? -2.898 25.921 30.556 1.00 33.44 297 GLU A C 1
ATOM 2314 O O . GLU A 1 297 ? -2.270 25.335 31.434 1.00 33.44 297 GLU A O 1
ATOM 2319 N N . ASP A 1 298 ? -2.377 26.163 29.352 1.00 31.70 298 ASP A N 1
ATOM 2320 C CA . ASP A 1 298 ? -0.929 26.239 29.145 1.00 31.70 298 ASP A CA 1
ATOM 2321 C C . ASP A 1 298 ? -0.600 27.421 28.216 1.00 31.70 298 ASP A C 1
ATOM 2323 O O . ASP A 1 298 ? -0.861 27.416 27.008 1.00 31.70 298 ASP A O 1
ATOM 2327 N N . ARG A 1 299 ? -0.072 28.491 28.825 1.00 37.59 299 ARG A N 1
ATOM 2328 C CA . ARG A 1 299 ? 0.480 29.672 28.156 1.00 37.59 299 ARG A CA 1
ATOM 2329 C C . ARG A 1 299 ? 1.964 29.427 27.885 1.00 37.59 299 ARG A C 1
ATOM 2331 O O . ARG A 1 299 ? 2.801 29.578 28.770 1.00 37.59 299 ARG A O 1
ATOM 2338 N N . ARG A 1 300 ? 2.317 29.208 26.617 1.00 34.69 300 ARG A N 1
ATOM 2339 C CA . ARG A 1 300 ? 3.699 29.347 26.132 1.00 34.69 300 ARG A CA 1
ATOM 2340 C C . ARG A 1 300 ? 4.121 30.816 26.100 1.00 34.69 300 ARG A C 1
ATOM 2342 O O . ARG A 1 300 ? 3.676 31.575 25.240 1.00 34.69 300 ARG A O 1
ATOM 2349 N N . SER A 1 301 ? 5.056 31.181 26.976 1.00 36.28 301 SER A N 1
ATOM 2350 C CA . SER A 1 301 ? 5.911 32.360 26.820 1.00 36.28 301 SER A CA 1
ATOM 2351 C C . SER A 1 301 ? 7.263 31.977 26.202 1.00 36.28 301 SER A C 1
ATOM 2353 O O . SER A 1 301 ? 7.794 30.890 26.414 1.00 36.28 301 SER A O 1
ATOM 2355 N N . LYS A 1 302 ? 7.784 32.893 25.385 1.00 39.81 302 LYS A N 1
ATOM 2356 C CA . LYS A 1 302 ? 9.052 32.858 24.635 1.00 39.81 302 LYS A CA 1
ATOM 2357 C C . LYS A 1 302 ? 10.232 33.345 25.498 1.00 39.81 302 LYS A C 1
ATOM 2359 O O . LYS A 1 302 ? 10.015 34.176 26.372 1.00 39.81 302 LYS A O 1
ATOM 2364 N N . LYS A 1 303 ? 11.456 33.007 25.030 1.00 36.56 303 LYS A N 1
ATOM 2365 C CA . LYS A 1 303 ? 12.822 33.540 25.340 1.00 36.56 303 LYS A CA 1
ATOM 2366 C C . LYS A 1 303 ? 13.563 32.828 26.490 1.00 36.56 303 LYS A C 1
ATOM 2368 O O . LYS A 1 303 ? 12.948 32.560 27.501 1.00 36.56 303 LYS A O 1
ATOM 2373 N N . ARG A 1 304 ? 14.884 32.574 26.480 1.00 33.94 304 ARG A N 1
ATOM 2374 C CA . ARG A 1 304 ? 16.009 32.574 25.506 1.00 33.94 304 ARG A CA 1
ATOM 2375 C C . ARG A 1 304 ? 17.261 32.136 26.325 1.00 33.94 304 ARG A C 1
ATOM 2377 O O . ARG A 1 304 ? 17.402 32.620 27.438 1.00 33.94 304 ARG A O 1
ATOM 2384 N N . THR A 1 305 ? 18.172 31.347 25.736 1.00 34.88 305 THR A N 1
ATOM 2385 C CA . THR A 1 305 ? 19.655 31.291 25.962 1.00 34.88 305 THR A CA 1
ATOM 2386 C C . THR A 1 305 ? 20.293 30.978 27.336 1.00 34.88 305 THR A C 1
ATOM 2388 O O . THR A 1 305 ? 20.278 31.837 28.206 1.00 34.88 305 THR A O 1
ATOM 2391 N N . SER A 1 306 ? 21.045 29.857 27.409 1.00 34.34 306 SER A N 1
ATOM 2392 C CA . SER A 1 306 ? 22.506 29.715 27.728 1.00 34.34 306 SER A CA 1
ATOM 2393 C C . SER A 1 306 ? 22.851 28.217 27.978 1.00 34.34 306 SER A C 1
ATOM 2395 O O . SER A 1 306 ? 22.133 27.535 28.693 1.00 34.34 306 SER A O 1
ATOM 2397 N N . VAL A 1 307 ? 23.680 27.543 27.165 1.00 38.84 307 VAL A N 1
ATOM 2398 C CA . VAL A 1 307 ? 25.154 27.327 27.234 1.00 38.84 307 VAL A CA 1
ATOM 2399 C C . VAL A 1 307 ? 25.679 26.590 28.489 1.00 38.84 307 VAL A C 1
ATOM 2401 O O . VAL A 1 307 ? 25.860 27.203 29.532 1.00 38.84 307 VAL A O 1
ATOM 2404 N N . SER A 1 308 ? 26.018 25.296 28.343 1.00 36.12 308 SER A N 1
ATOM 2405 C CA . SER A 1 308 ? 27.286 24.601 28.726 1.00 36.12 308 SER A CA 1
ATOM 2406 C C . SER A 1 308 ? 27.085 23.071 28.552 1.00 36.12 308 SER A C 1
ATOM 2408 O O . SER A 1 308 ? 26.050 22.551 28.939 1.00 36.12 308 SER A O 1
ATOM 2410 N N . ARG A 1 309 ? 27.824 22.368 27.675 1.00 40.62 309 ARG A N 1
ATOM 2411 C CA . ARG A 1 309 ? 29.175 21.765 27.809 1.00 40.62 309 ARG A CA 1
ATOM 2412 C C . ARG A 1 309 ? 29.203 20.534 28.744 1.00 40.62 309 ARG A C 1
ATOM 2414 O O . ARG A 1 309 ? 29.136 20.738 29.944 1.00 40.62 309 ARG A O 1
ATOM 2421 N N . PHE A 1 310 ? 29.356 19.313 28.195 1.00 39.06 310 PHE A N 1
ATOM 2422 C CA . PHE A 1 310 ? 30.418 18.316 28.498 1.00 39.06 310 PHE A CA 1
ATOM 2423 C C . PHE A 1 310 ? 30.153 16.911 27.887 1.00 39.06 310 PHE A C 1
ATOM 2425 O O . PHE A 1 310 ? 29.040 16.414 28.001 1.00 39.06 310 PHE A O 1
ATOM 2432 N N . GLN A 1 311 ? 31.233 16.312 27.337 1.00 46.50 311 GLN A N 1
ATOM 2433 C CA . GLN A 1 31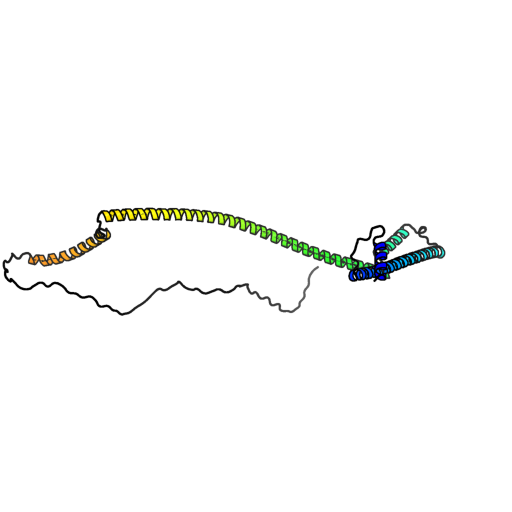1 ? 31.535 14.880 27.051 1.00 46.50 311 GLN A CA 1
ATOM 2434 C C . GLN A 1 311 ? 30.630 14.130 26.044 1.00 46.50 311 GLN A C 1
ATOM 2436 O O . GLN A 1 311 ? 29.415 14.161 26.157 1.00 46.50 311 GLN A O 1
ATOM 2441 N N . THR A 1 312 ? 31.126 13.426 25.019 1.00 48.62 312 THR A N 1
ATOM 2442 C CA . THR A 1 312 ? 32.432 12.786 24.737 1.00 48.62 312 THR A CA 1
ATOM 2443 C C . THR A 1 312 ? 32.622 12.717 23.224 1.00 48.62 312 THR A C 1
ATOM 2445 O O . THR A 1 312 ? 31.582 12.670 22.528 1.00 48.62 312 THR A O 1
#

Radius of gyration: 64.43 Å; Cα contacts (8 Å, |Δi|>4): 51; chains: 1; bounding box: 148×49×162 Å

Mean predicted aligned error: 19.75 Å

Nearest PDB structures (foldseek):
  7sqk-assembly1_A  TM=4.672E-01  e=4.319E-17  Homo sapiens
  8fck-assembly1_A  TM=4.259E-01  e=1.233E-16  Xenopus laevis
  8at4-assembly1_A  TM=4.172E-01  e=2.374E-16  Xenopus laevis

Solvent-accessible surface area (backbone atoms only — not comparable to full-atom values): 19411 Å² total; per-residue (Å²): 110,71,66,49,47,51,53,30,54,53,43,47,46,64,75,44,55,95,49,84,74,77,91,73,76,93,41,75,70,50,43,52,53,47,31,53,50,41,53,54,48,51,52,52,52,49,53,51,51,51,52,52,51,50,54,50,51,53,50,52,50,53,52,52,50,51,53,51,51,50,51,49,36,36,74,73,72,67,50,48,88,85,74,49,54,69,70,58,48,53,53,51,49,51,53,52,52,51,28,62,75,63,67,40,94,51,93,44,66,84,44,46,52,58,45,52,51,48,52,52,50,52,51,51,53,51,51,52,51,50,58,47,51,54,51,51,50,54,50,49,51,53,50,50,54,53,52,52,52,51,51,51,52,51,51,53,51,49,55,52,50,53,53,53,49,53,54,52,50,53,53,50,51,52,51,48,55,51,48,53,52,51,52,53,50,52,51,53,51,49,54,52,47,52,52,52,52,52,52,40,53,76,67,68,61,53,81,70,76,34,70,70,42,48,52,51,52,50,53,50,50,51,52,51,50,64,54,44,55,62,51,50,66,66,43,59,81,65,70,79,62,80,88,83,81,86,91,81,86,87,82,85,88,83,82,89,82,83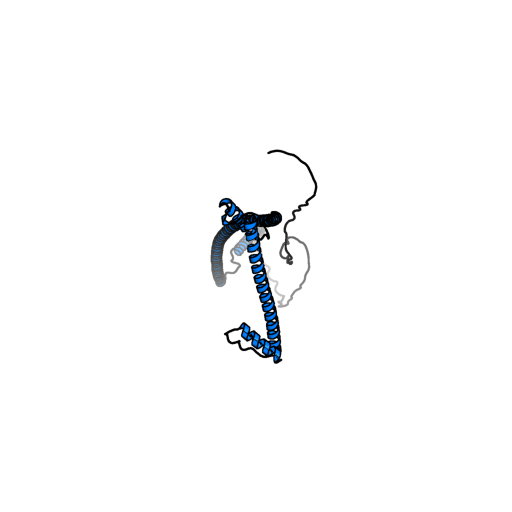,88,80,89,82,83,86,83,85,88,79,92,78,89,88,82,89,82,90,84,89,88,86,90,85,87,87,77,81,86,83,84,87,86,90,79,84,89,78,90,83,84,88,79,84,91,82,91,85,95,84,92,82,88,131

Organism: NCBI:txid48701

pLDDT: mean 77.63, std 25.38, range [26.45, 98.75]